Protein AF-0000000076759075 (afdb_homodimer)

Secondary structure (DSSP, 8-state):
-EE-GGGGGGGGG---TTEEEEEEEEETTTTEEEEEEEESSTT---EEEEEES--EEEEE---TTSS--BEEEEEEPP-HHHHHHHHHHHHHHHHHHT---PPPP--TT-EEEEEEETTS-EEEEEESEEE--GGG-/-EE-GGGGGGGGG---TTEEEEEEEEETTTTEEEEEEEESSTT---EEEEEES--EEEEE---TTSS--BEEEEEE---HHHHHHHHHHHHHHHHHHT---PPPP--TT-EEEEEEETTS-EEEEEESEEE--GGG-

pLDDT: mean 89.4, std 11.53, range [50.59, 98.81]

Structure (mmCIF, N/CA/C/O backbone):
data_AF-0000000076759075-model_v1
#
loop_
_entity.id
_entity.type
_entity.pdbx_description
1 polymer 'Uncharacterized protein'
#
loop_
_atom_site.group_PDB
_atom_site.id
_atom_site.type_symbol
_atom_site.label_atom_id
_atom_site.label_alt_id
_atom_site.label_comp_id
_atom_site.label_asym_id
_atom_site.label_entity_id
_atom_site.label_seq_id
_atom_site.pdbx_PDB_ins_code
_atom_site.Cartn_x
_atom_site.Cartn_y
_atom_site.Cartn_z
_atom_site.occupancy
_atom_site.B_iso_or_equiv
_atom_site.auth_seq_id
_atom_site.auth_comp_id
_atom_site.auth_asym_id
_atom_site.auth_atom_id
_atom_site.pdbx_PDB_model_num
ATOM 1 N N . MET A 1 1 ? -8.688 -14.633 -16.828 1 89.69 1 MET A N 1
ATOM 2 C CA . MET A 1 1 ? -9.078 -15.562 -15.758 1 89.69 1 MET A CA 1
ATOM 3 C C . MET A 1 1 ? -9.461 -14.805 -14.492 1 89.69 1 MET A C 1
ATOM 5 O O . MET A 1 1 ? -8.844 -13.797 -14.156 1 89.69 1 MET A O 1
ATOM 9 N N . ILE A 1 2 ? -10.453 -15.367 -13.75 1 94.06 2 ILE A N 1
ATOM 10 C CA . ILE A 1 2 ? -10.969 -14.75 -12.539 1 94.06 2 ILE A CA 1
ATOM 11 C C . ILE A 1 2 ? -10.805 -15.711 -11.359 1 94.06 2 ILE A C 1
ATOM 13 O O . ILE A 1 2 ? -11.242 -16.859 -11.43 1 94.06 2 ILE A O 1
ATOM 17 N N . VAL A 1 3 ? -10.18 -15.234 -10.32 1 96.25 3 VAL A N 1
ATOM 18 C CA . VAL A 1 3 ? -9.945 -16.047 -9.125 1 96.25 3 VAL A CA 1
ATOM 19 C C . VAL A 1 3 ? -10.633 -15.398 -7.926 1 96.25 3 VAL A C 1
ATOM 21 O O . VAL A 1 3 ? -10.555 -14.188 -7.734 1 96.25 3 VAL A O 1
ATOM 24 N N . ASP A 1 4 ? -11.391 -16.203 -7.191 1 97.19 4 ASP A N 1
ATOM 25 C CA . ASP A 1 4 ? -11.961 -15.812 -5.902 1 97.19 4 ASP A CA 1
ATOM 26 C C . ASP A 1 4 ? -11.688 -16.875 -4.844 1 97.19 4 ASP A C 1
ATOM 28 O O . ASP A 1 4 ? -10.797 -17.719 -5.016 1 97.19 4 ASP A O 1
ATOM 32 N N . TYR A 1 5 ? -12.359 -16.75 -3.713 1 96.62 5 TYR A N 1
ATOM 33 C CA . TYR A 1 5 ? -12.039 -17.625 -2.6 1 96.62 5 TYR A CA 1
ATOM 34 C C . TYR A 1 5 ? -12.289 -19.094 -2.967 1 96.62 5 TYR A C 1
ATOM 36 O O . TYR A 1 5 ? -11.688 -20 -2.383 1 96.62 5 TYR A O 1
ATOM 44 N N . ARG A 1 6 ? -13.125 -19.453 -3.934 1 96.62 6 ARG A N 1
ATOM 45 C CA . ARG A 1 6 ? -13.492 -20.812 -4.293 1 96.62 6 ARG A CA 1
ATOM 46 C C . ARG A 1 6 ? -12.391 -21.484 -5.102 1 96.62 6 ARG A C 1
ATOM 48 O O . ARG A 1 6 ? -12.266 -22.703 -5.09 1 96.62 6 ARG A O 1
ATOM 55 N N . ASN A 1 7 ? -11.641 -20.703 -5.852 1 96.31 7 ASN A N 1
ATOM 56 C CA . ASN A 1 7 ? -10.602 -21.266 -6.707 1 96.31 7 ASN A CA 1
ATOM 57 C C . ASN A 1 7 ? -9.266 -20.562 -6.492 1 96.31 7 ASN A C 1
ATOM 59 O O . ASN A 1 7 ? -8.469 -20.438 -7.43 1 96.31 7 ASN A O 1
ATOM 63 N N . SER A 1 8 ? -9.023 -20.078 -5.238 1 95.56 8 SER A N 1
ATOM 64 C CA . SER A 1 8 ? -7.844 -19.266 -4.93 1 95.56 8 SER A CA 1
ATOM 65 C C . SER A 1 8 ? -6.559 -20.062 -5.152 1 95.56 8 SER A C 1
ATOM 67 O O . SER A 1 8 ? -5.492 -19.484 -5.359 1 95.56 8 SER A O 1
ATOM 69 N N . TYR A 1 9 ? -6.645 -21.391 -5.16 1 93.31 9 TYR A N 1
ATOM 70 C CA . TYR A 1 9 ? -5.465 -22.234 -5.363 1 93.31 9 TYR A CA 1
ATOM 71 C C . TYR A 1 9 ? -4.848 -21.969 -6.73 1 93.31 9 TYR A C 1
ATOM 73 O O . TYR A 1 9 ? -3.666 -22.25 -6.945 1 93.31 9 TYR A O 1
ATOM 81 N N . LEU A 1 10 ? -5.492 -21.453 -7.719 1 93.44 10 LEU A N 1
ATOM 82 C CA . LEU A 1 10 ? -5.016 -21.188 -9.07 1 93.44 10 LEU A CA 1
ATOM 83 C C . LEU A 1 10 ? -3.936 -20.109 -9.07 1 93.44 10 LEU A C 1
ATOM 85 O O . LEU A 1 10 ? -3.15 -20.016 -10.016 1 93.44 10 LEU A O 1
ATOM 89 N N . ILE A 1 11 ? -3.883 -19.328 -8.023 1 94.12 11 ILE A N 1
ATOM 90 C CA . ILE A 1 11 ? -2.908 -18.234 -7.91 1 94.12 11 ILE A CA 1
ATOM 91 C C . ILE A 1 11 ? -1.494 -18.812 -7.949 1 94.12 11 ILE A C 1
ATOM 93 O O . ILE A 1 11 ? -0.586 -18.219 -8.523 1 94.12 11 ILE A O 1
ATOM 97 N N . ASN A 1 12 ? -1.341 -19.969 -7.414 1 92.81 12 ASN A N 1
ATOM 98 C CA . ASN A 1 12 ? -0.017 -20.562 -7.312 1 92.81 12 ASN A CA 1
ATOM 99 C C . ASN A 1 12 ? 0.469 -21.094 -8.664 1 92.81 12 ASN A C 1
ATOM 101 O O . ASN A 1 12 ? 1.63 -21.469 -8.805 1 92.81 12 ASN A O 1
ATOM 105 N N . HIS A 1 13 ? -0.32 -20.969 -9.648 1 89.81 13 HIS A N 1
ATOM 106 C CA . HIS A 1 13 ? 0.039 -21.5 -10.953 1 89.81 13 HIS A CA 1
ATOM 107 C C . HIS A 1 13 ? 0.283 -20.391 -11.969 1 89.81 13 HIS A C 1
ATOM 109 O O . HIS A 1 13 ? 0.583 -20.656 -13.133 1 89.81 13 HIS A O 1
ATOM 115 N N . ILE A 1 14 ? 0.154 -19.219 -11.531 1 87.56 14 ILE A N 1
ATOM 116 C CA . ILE A 1 14 ? 0.37 -18.078 -12.422 1 87.56 14 ILE A CA 1
ATOM 117 C C . ILE A 1 14 ? 1.859 -17.938 -12.727 1 87.56 14 ILE A C 1
ATOM 119 O O . ILE A 1 14 ? 2.693 -17.984 -11.812 1 87.56 14 ILE A O 1
ATOM 123 N N . SER A 1 15 ? 2.186 -17.75 -13.969 1 85.19 15 SER A N 1
ATOM 124 C CA . SER A 1 15 ? 3.566 -17.547 -14.398 1 85.19 15 SER A CA 1
ATOM 125 C C . SER A 1 15 ? 3.818 -16.094 -14.797 1 85.19 15 SER A C 1
ATOM 127 O O . SER A 1 15 ? 3.375 -15.656 -15.859 1 85.19 15 SER A O 1
ATOM 129 N N . LEU A 1 16 ? 4.523 -15.453 -13.953 1 85.12 16 LEU A N 1
ATOM 130 C CA . LEU A 1 16 ? 4.824 -14.047 -14.203 1 85.12 16 LEU A CA 1
ATOM 131 C C . LEU A 1 16 ? 6.328 -13.828 -14.312 1 85.12 16 LEU A C 1
ATOM 133 O O . LEU A 1 16 ? 6.797 -12.688 -14.227 1 85.12 16 LEU A O 1
ATOM 137 N N . HIS A 1 17 ? 7.125 -14.828 -14.492 1 77.62 17 HIS A N 1
ATOM 138 C CA . HIS A 1 17 ? 8.578 -14.766 -14.383 1 77.62 17 HIS A CA 1
ATOM 139 C C . HIS A 1 17 ? 9.18 -13.891 -15.469 1 77.62 17 HIS A C 1
ATOM 141 O O . HIS A 1 17 ? 10.273 -13.352 -15.305 1 77.62 17 HIS A O 1
ATOM 147 N N . ASP A 1 18 ? 8.586 -13.633 -16.5 1 81.75 18 ASP A N 1
ATOM 148 C CA . ASP A 1 18 ? 9.172 -12.828 -17.562 1 81.75 18 ASP A CA 1
ATOM 149 C C . ASP A 1 18 ? 8.617 -11.398 -17.547 1 81.75 18 ASP A C 1
ATOM 151 O O . ASP A 1 18 ? 8.844 -10.625 -18.469 1 81.75 18 ASP A O 1
ATOM 155 N N . PHE A 1 19 ? 7.91 -11.109 -16.484 1 89.38 19 PHE A N 1
ATOM 156 C CA . PHE A 1 19 ? 7.266 -9.805 -16.453 1 89.38 19 PHE A CA 1
ATOM 157 C C . PHE A 1 19 ? 7.988 -8.875 -15.484 1 89.38 19 PHE A C 1
ATOM 159 O O . PHE A 1 19 ? 8.523 -9.32 -14.469 1 89.38 19 PHE A O 1
ATOM 166 N N . GLU A 1 20 ? 7.973 -7.648 -15.891 1 91.62 20 GLU A N 1
ATOM 167 C CA . GLU A 1 20 ? 8.477 -6.574 -15.047 1 91.62 20 GLU A CA 1
ATOM 168 C C . GLU A 1 20 ? 7.336 -5.812 -14.383 1 91.62 20 GLU A C 1
ATOM 170 O O . GLU A 1 20 ? 6.32 -5.531 -15.016 1 91.62 20 GLU A O 1
ATOM 175 N N . PHE A 1 21 ? 7.555 -5.598 -13.125 1 93.25 21 PHE A N 1
ATOM 176 C CA . PHE A 1 21 ? 6.617 -4.773 -12.375 1 93.25 21 PHE A CA 1
ATOM 177 C C . PHE A 1 21 ? 6.941 -3.295 -12.547 1 93.25 21 PHE A C 1
ATOM 179 O O . PHE A 1 21 ? 8.062 -2.861 -12.266 1 93.25 21 PHE A O 1
ATOM 186 N N . LYS A 1 22 ? 5.949 -2.502 -12.922 1 92.62 22 LYS A N 1
ATOM 187 C CA . LYS A 1 22 ? 6.18 -1.078 -13.141 1 92.62 22 LYS A CA 1
ATOM 188 C C . LYS A 1 22 ? 5.539 -0.239 -12.039 1 92.62 22 LYS A C 1
ATOM 190 O O . LYS A 1 22 ? 6.047 0.832 -11.695 1 92.62 22 LYS A O 1
ATOM 195 N N . GLY A 1 23 ? 4.445 -0.683 -11.531 1 93.88 23 GLY A N 1
ATOM 196 C CA . GLY A 1 23 ? 3.734 0.07 -10.516 1 93.88 23 GLY A CA 1
ATOM 197 C C . GLY A 1 23 ? 2.281 -0.343 -10.375 1 93.88 23 GLY A C 1
ATOM 198 O O . GLY A 1 23 ? 1.886 -1.413 -10.836 1 93.88 23 GLY A O 1
ATOM 199 N N . ILE A 1 24 ? 1.595 0.435 -9.555 1 96.12 24 ILE A N 1
ATOM 200 C CA . ILE A 1 24 ? 0.177 0.132 -9.391 1 96.12 24 ILE A CA 1
ATOM 201 C C . ILE A 1 24 ? -0.646 1.408 -9.555 1 96.12 24 ILE A C 1
ATOM 203 O O . ILE A 1 24 ? -0.129 2.514 -9.375 1 96.12 24 ILE A O 1
ATOM 207 N N . LYS A 1 25 ? -1.861 1.162 -9.938 1 96.56 25 LYS A N 1
ATOM 208 C CA . LYS A 1 25 ? -2.912 2.174 -9.867 1 96.56 25 LYS A CA 1
ATOM 209 C C . LYS A 1 25 ? -4.062 1.714 -8.977 1 96.56 25 LYS A C 1
ATOM 211 O O . LYS A 1 25 ? -4.617 0.633 -9.18 1 96.56 25 LYS A O 1
ATOM 216 N N . HIS A 1 26 ? -4.312 2.535 -8.062 1 97.56 26 HIS A N 1
ATOM 217 C CA . HIS A 1 26 ? -5.402 2.234 -7.137 1 97.56 26 HIS A CA 1
ATOM 218 C C . HIS A 1 26 ? -6.535 3.242 -7.277 1 97.56 26 HIS A C 1
ATOM 220 O O . HIS A 1 26 ? -6.312 4.453 -7.184 1 97.56 26 HIS A O 1
ATOM 226 N N . ASP A 1 27 ? -7.695 2.732 -7.555 1 96.94 27 ASP A N 1
ATOM 227 C CA . ASP A 1 27 ? -8.938 3.496 -7.465 1 96.94 27 ASP A CA 1
ATOM 228 C C . ASP A 1 27 ? -9.672 3.195 -6.16 1 96.94 27 ASP A C 1
ATOM 230 O O . ASP A 1 27 ? -10.289 2.139 -6.02 1 96.94 27 ASP A O 1
ATOM 234 N N . TYR A 1 28 ? -9.625 4.137 -5.27 1 96.75 28 TYR A N 1
ATOM 235 C CA . TYR A 1 28 ? -10.141 3.893 -3.93 1 96.75 28 TYR A CA 1
ATOM 236 C C . TYR A 1 28 ? -11.656 3.738 -3.953 1 96.75 28 TYR A C 1
ATOM 238 O O . TYR A 1 28 ? -12.211 2.852 -3.297 1 96.75 28 TYR A O 1
ATOM 246 N N . GLU A 1 29 ? -12.336 4.617 -4.641 1 92.88 29 GLU A N 1
ATOM 247 C CA . GLU A 1 29 ? -13.797 4.578 -4.688 1 92.88 29 GLU A CA 1
ATOM 248 C C . GLU A 1 29 ? -14.297 3.244 -5.234 1 92.88 29 GLU A C 1
ATOM 250 O O . GLU A 1 29 ? -15.234 2.656 -4.688 1 92.88 29 GLU A O 1
ATOM 255 N N . LYS A 1 30 ? -13.625 2.762 -6.215 1 95.31 30 LYS A N 1
ATOM 256 C CA . LYS A 1 30 ? -14.047 1.517 -6.852 1 95.31 30 LYS A CA 1
ATOM 257 C C . LYS A 1 30 ? -13.438 0.307 -6.148 1 95.31 30 LYS A C 1
ATOM 259 O O . LYS A 1 30 ? -13.742 -0.836 -6.492 1 95.31 30 LYS A O 1
ATOM 264 N N . LYS A 1 31 ? -12.523 0.527 -5.215 1 96.81 31 LYS A N 1
ATOM 265 C CA . LYS A 1 31 ? -11.812 -0.546 -4.527 1 96.81 31 LYS A CA 1
ATOM 266 C C . LYS A 1 31 ? -11.094 -1.454 -5.523 1 96.81 31 LYS A C 1
ATOM 268 O O . LYS A 1 31 ? -11.227 -2.678 -5.457 1 96.81 31 LYS A O 1
ATOM 273 N N . TYR A 1 32 ? -10.391 -0.75 -6.289 1 98.06 32 TYR A N 1
ATOM 274 C CA . TYR A 1 32 ? -9.789 -1.406 -7.445 1 98.06 32 TYR A CA 1
ATOM 275 C C . TYR A 1 32 ? -8.312 -1.073 -7.555 1 98.06 32 TYR A C 1
ATOM 277 O O . TYR A 1 32 ? -7.914 0.087 -7.41 1 98.06 32 TYR A O 1
ATOM 285 N N . ILE A 1 33 ? -7.52 -2.174 -7.777 1 98.12 33 ILE A N 1
ATOM 286 C CA . ILE A 1 33 ? -6.098 -1.975 -8.047 1 98.12 33 ILE A CA 1
ATOM 287 C C . ILE A 1 33 ? -5.727 -2.643 -9.375 1 98.12 33 ILE A C 1
ATOM 289 O O . ILE A 1 33 ? -6.121 -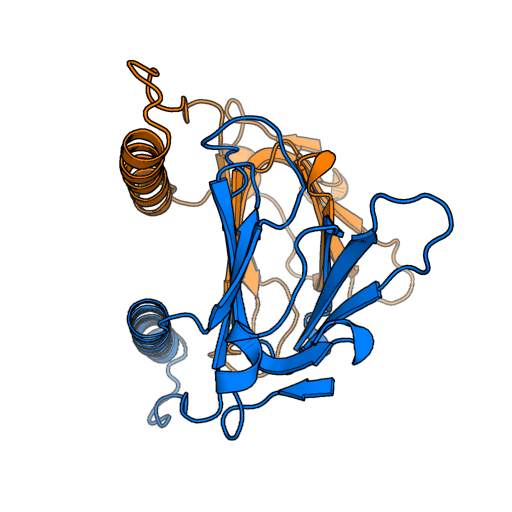3.783 -9.633 1 98.12 33 ILE A O 1
ATOM 293 N N . GLU A 1 34 ? -4.992 -1.875 -10.125 1 96.56 34 GLU A N 1
ATOM 294 C CA . GLU A 1 34 ? -4.383 -2.408 -11.336 1 96.56 34 GLU A CA 1
ATOM 295 C C . GLU A 1 34 ? -2.859 -2.422 -11.234 1 96.56 34 GLU A C 1
ATOM 297 O O . GLU A 1 34 ? -2.248 -1.413 -10.875 1 96.56 34 GLU A O 1
ATOM 302 N N . LEU A 1 35 ? -2.318 -3.562 -11.5 1 94.81 35 LEU A N 1
ATOM 303 C CA . LEU A 1 35 ? -0.865 -3.66 -11.594 1 94.81 35 LEU A CA 1
ATOM 304 C C . LEU A 1 35 ? -0.39 -3.42 -13.016 1 94.81 35 LEU A C 1
ATOM 306 O O . LEU A 1 35 ? -0.912 -4.02 -13.961 1 94.81 35 LEU A O 1
ATOM 310 N N . GLU A 1 36 ? 0.559 -2.613 -13.094 1 90.94 36 GLU A N 1
ATOM 311 C CA . GLU A 1 36 ? 1.193 -2.396 -14.391 1 90.94 36 GLU A CA 1
ATOM 312 C C . GLU A 1 36 ? 2.416 -3.293 -14.562 1 90.94 36 GLU A C 1
ATOM 314 O O . GLU A 1 36 ? 3.42 -3.123 -13.867 1 90.94 36 GLU A O 1
ATOM 319 N N . ILE A 1 37 ? 2.254 -4.176 -15.539 1 89.75 37 ILE A N 1
ATOM 320 C CA . ILE A 1 37 ? 3.361 -5.09 -15.797 1 89.75 37 ILE A CA 1
ATOM 321 C C . ILE A 1 37 ? 3.691 -5.082 -17.297 1 89.75 37 ILE A C 1
ATOM 323 O O . ILE A 1 37 ? 2.836 -4.77 -18.125 1 89.75 37 ILE A O 1
ATOM 327 N N . LYS A 1 38 ? 4.926 -5.348 -17.516 1 85 38 LYS A N 1
ATOM 328 C CA . LYS A 1 38 ? 5.402 -5.391 -18.891 1 85 38 LYS A CA 1
ATOM 329 C C . LYS A 1 38 ? 6.293 -6.605 -19.125 1 85 38 LYS A C 1
ATOM 331 O O . LYS A 1 38 ? 7.164 -6.914 -18.312 1 85 38 LYS A O 1
ATOM 336 N N . LYS A 1 39 ? 5.977 -7.242 -20.234 1 80.5 39 LYS A N 1
ATOM 337 C CA . LYS A 1 39 ? 6.875 -8.336 -20.594 1 80.5 39 LYS A CA 1
ATOM 338 C C . LYS A 1 39 ? 8.195 -7.805 -21.141 1 80.5 39 LYS A C 1
ATOM 340 O O . LYS A 1 39 ? 8.219 -6.797 -21.844 1 80.5 39 LYS A O 1
ATOM 345 N N . LYS A 1 40 ? 9.266 -8.328 -20.719 1 69.5 40 LYS A N 1
ATOM 346 C CA . LYS A 1 40 ? 10.594 -7.891 -21.125 1 69.5 40 LYS A CA 1
ATOM 347 C C . LYS A 1 40 ? 10.711 -7.816 -22.641 1 69.5 40 LYS A C 1
ATOM 349 O O . LYS A 1 40 ? 11.359 -6.914 -23.172 1 69.5 40 LYS A O 1
ATOM 354 N N . SER A 1 41 ? 10.25 -8.797 -23.312 1 63.19 41 SER A N 1
ATOM 355 C CA . SER A 1 41 ? 10.43 -8.75 -24.766 1 63.19 41 SER A CA 1
ATOM 356 C C . SER A 1 41 ? 9.555 -7.664 -25.391 1 63.19 41 SER A C 1
ATOM 358 O O . SER A 1 41 ? 8.523 -7.289 -24.828 1 63.19 41 SER A O 1
ATOM 360 N N . ALA A 1 42 ? 10.062 -6.695 -26.188 1 55.09 42 ALA A N 1
ATOM 361 C CA . ALA A 1 42 ? 9.609 -5.461 -26.828 1 55.09 42 ALA A CA 1
ATOM 362 C C . ALA A 1 42 ? 8.102 -5.484 -27.062 1 55.09 42 ALA A C 1
ATOM 364 O O . ALA A 1 42 ? 7.418 -4.48 -26.859 1 55.09 42 ALA A O 1
ATOM 365 N N . GLU A 1 43 ? 7.742 -6.242 -28.047 1 51.19 43 GLU A N 1
ATOM 366 C CA . GLU A 1 43 ? 6.516 -6.02 -28.797 1 51.19 43 GLU A CA 1
ATOM 367 C C . GLU A 1 43 ? 5.281 -6.281 -27.938 1 51.19 43 GLU A C 1
ATOM 369 O O . GLU A 1 43 ? 4.164 -6.379 -28.453 1 51.19 43 GLU A O 1
ATOM 374 N N . THR A 1 44 ? 5.527 -6.566 -26.672 1 54.16 44 THR A N 1
ATOM 375 C CA . THR A 1 44 ? 4.398 -7.316 -26.125 1 54.16 44 THR A CA 1
ATOM 376 C C . THR A 1 44 ? 3.404 -6.379 -25.438 1 54.16 44 THR A C 1
ATOM 378 O O . THR A 1 44 ? 3.787 -5.328 -24.922 1 54.16 44 THR A O 1
ATOM 381 N N . VAL A 1 45 ? 2.223 -6.695 -25.625 1 55.88 45 VAL A N 1
ATOM 382 C CA . VAL A 1 45 ? 0.956 -6.152 -25.141 1 55.88 45 VAL A CA 1
ATOM 383 C C . VAL A 1 45 ? 0.998 -6.004 -23.625 1 55.88 45 VAL A C 1
ATOM 385 O O . VAL A 1 45 ? 1.341 -6.949 -22.906 1 55.88 45 VAL A O 1
ATOM 388 N N . PRO A 1 46 ? 0.903 -4.832 -23.219 1 59.94 46 PRO A N 1
ATOM 389 C CA . PRO A 1 46 ? 0.707 -4.656 -21.781 1 59.94 46 PRO A CA 1
ATOM 390 C C . PRO A 1 46 ? -0.337 -5.613 -21.219 1 59.94 46 PRO A C 1
ATOM 392 O O . PRO A 1 46 ? -1.33 -5.922 -21.875 1 59.94 46 PRO A O 1
ATOM 395 N N . SER A 1 47 ? 0.122 -6.461 -20.266 1 68.88 47 SER A N 1
ATOM 396 C CA . SER A 1 47 ? -0.847 -7.23 -19.484 1 68.88 47 SER A CA 1
ATOM 397 C C . SER A 1 47 ? -1.137 -6.562 -18.156 1 68.88 47 SER A C 1
ATOM 399 O O . SER A 1 47 ? -0.351 -5.738 -17.672 1 68.88 47 SER A O 1
ATOM 401 N N . SER A 1 48 ? -2.383 -6.703 -17.828 1 75.69 48 SER A N 1
ATOM 402 C CA . SER A 1 48 ? -2.717 -6.105 -16.531 1 75.69 48 SER A CA 1
ATOM 403 C C . SER A 1 48 ? -3.297 -7.145 -15.578 1 75.69 48 SER A C 1
ATOM 405 O O . SER A 1 48 ? -3.969 -8.086 -16.016 1 75.69 48 SER A O 1
ATOM 407 N N . LEU A 1 49 ? -2.766 -7.172 -14.359 1 91.56 49 LEU A N 1
ATOM 408 C CA . LEU A 1 49 ? -3.375 -7.824 -13.203 1 91.56 49 LEU A CA 1
ATOM 409 C C . LEU A 1 49 ? -4.242 -6.848 -12.422 1 91.56 49 LEU A C 1
ATOM 411 O O . LEU A 1 49 ? -3.855 -5.699 -12.211 1 91.56 49 LEU A O 1
ATOM 415 N N . SER A 1 50 ? -5.371 -7.41 -12.094 1 96.38 50 SER A N 1
ATOM 416 C CA . SER A 1 50 ? -6.234 -6.48 -11.367 1 96.38 50 SER A CA 1
ATOM 417 C C . SER A 1 50 ? -6.859 -7.148 -10.148 1 96.38 50 SER A C 1
ATOM 419 O O . SER A 1 50 ? -7.051 -8.367 -10.125 1 96.38 50 SER A O 1
ATOM 421 N N . PHE A 1 51 ? -7.125 -6.355 -9.156 1 98.19 51 PHE A N 1
ATOM 422 C CA . PHE A 1 51 ? -7.75 -6.75 -7.898 1 98.19 51 PHE A CA 1
ATOM 423 C C . PHE A 1 51 ? -9.031 -5.957 -7.664 1 98.19 51 PHE A C 1
ATOM 425 O O . PHE A 1 51 ? -9.031 -4.727 -7.762 1 98.19 51 PHE A O 1
ATOM 432 N N . GLN A 1 52 ? -10.086 -6.668 -7.363 1 98.31 52 GLN A N 1
ATOM 433 C CA . GLN A 1 52 ? -11.359 -6.02 -7.07 1 98.31 52 GLN A CA 1
ATOM 434 C C . GLN A 1 52 ? -11.75 -6.223 -5.609 1 98.31 52 GLN A C 1
ATOM 436 O O . GLN A 1 52 ? -11.422 -7.246 -5.008 1 98.31 52 GLN A O 1
ATOM 441 N N . ASP A 1 53 ? -12.523 -5.227 -5.137 1 98 53 ASP A N 1
ATOM 442 C CA . ASP A 1 53 ? -12.961 -5.207 -3.746 1 98 53 ASP A CA 1
ATOM 443 C C . ASP A 1 53 ? -11.781 -5.387 -2.793 1 98 53 ASP A C 1
ATOM 445 O O . ASP A 1 53 ? -11.797 -6.277 -1.938 1 98 53 ASP A O 1
ATOM 449 N N . VAL A 1 54 ? -10.836 -4.508 -3.008 1 98.44 54 VAL A N 1
ATOM 450 C CA . VAL A 1 54 ? -9.602 -4.543 -2.232 1 98.44 54 VAL A CA 1
ATOM 451 C C . VAL A 1 54 ? -9.883 -4.098 -0.798 1 98.44 54 VAL A C 1
ATOM 453 O O . VAL A 1 54 ? -10.531 -3.074 -0.574 1 98.44 54 VAL A O 1
ATOM 456 N N . LEU A 1 55 ? -9.344 -4.875 0.094 1 98.12 55 LEU A N 1
ATOM 457 C CA . LEU A 1 55 ? -9.523 -4.613 1.518 1 98.12 55 LEU A CA 1
ATOM 458 C C . LEU A 1 55 ? -8.258 -4.004 2.121 1 98.12 55 LEU A C 1
ATOM 460 O O . LEU A 1 55 ? -8.336 -3.223 3.07 1 98.12 55 LEU A O 1
ATOM 464 N N . TYR A 1 56 ? -7.207 -4.379 1.64 1 98.56 56 TYR A N 1
ATOM 465 C CA . TYR A 1 56 ? -5.914 -3.988 2.195 1 98.56 56 TYR A CA 1
ATOM 466 C C . TYR A 1 56 ? -4.793 -4.234 1.194 1 98.56 56 TYR A C 1
ATOM 468 O O . TYR A 1 56 ? -4.84 -5.191 0.422 1 98.56 56 TYR A O 1
ATOM 476 N N . TYR A 1 57 ? -3.775 -3.352 1.225 1 98.62 57 TYR A N 1
ATOM 477 C CA . TYR A 1 57 ? -2.555 -3.658 0.487 1 98.62 57 TYR A CA 1
ATOM 478 C C . TYR A 1 57 ? -1.345 -2.996 1.136 1 98.62 57 TYR A C 1
ATOM 480 O O . TYR A 1 57 ? -1.479 -1.981 1.825 1 98.62 57 TYR A O 1
ATOM 488 N N . GLU A 1 58 ? -0.203 -3.543 0.893 1 98.5 58 GLU A N 1
ATOM 489 C CA . GLU A 1 58 ? 1.077 -3.004 1.345 1 98.5 58 GLU A CA 1
ATOM 490 C C . GLU A 1 58 ? 2.207 -3.404 0.401 1 98.5 58 GLU A C 1
ATOM 492 O O . GLU A 1 58 ? 2.115 -4.418 -0.293 1 98.5 58 GLU A O 1
ATOM 497 N N . MET A 1 59 ? 3.24 -2.621 0.402 1 98.38 59 MET A N 1
ATOM 498 C CA . MET A 1 59 ? 4.391 -2.928 -0.443 1 98.38 59 MET A CA 1
ATOM 499 C C . MET A 1 59 ? 5.684 -2.424 0.193 1 98.38 59 MET A C 1
ATOM 501 O O . MET A 1 59 ? 5.738 -1.297 0.687 1 98.38 59 MET A O 1
ATOM 505 N N . THR A 1 60 ? 6.613 -3.291 0.18 1 97.62 60 THR A N 1
ATOM 506 C CA . THR A 1 60 ? 7.977 -2.865 0.474 1 97.62 60 THR A CA 1
ATOM 507 C C . THR A 1 60 ? 8.672 -2.371 -0.791 1 97.62 60 THR A C 1
ATOM 509 O O . THR A 1 60 ? 8.508 -2.955 -1.864 1 97.62 60 THR A O 1
ATOM 512 N N . CYS A 1 61 ? 9.43 -1.324 -0.65 1 97.12 61 CYS A N 1
ATOM 513 C CA . CYS A 1 61 ? 10.25 -0.779 -1.725 1 97.12 61 CYS A CA 1
ATOM 514 C C . CYS A 1 61 ? 11.695 -0.591 -1.268 1 97.12 61 CYS A C 1
ATOM 516 O O . CYS A 1 61 ? 12.297 0.456 -1.514 1 97.12 61 CYS A O 1
ATOM 518 N N . CYS A 1 62 ? 12.188 -1.521 -0.699 1 94.81 62 CYS A N 1
ATOM 519 C CA . CYS A 1 62 ? 13.469 -1.433 -0.011 1 94.81 62 CYS A CA 1
ATOM 520 C C . CYS A 1 62 ? 14.602 -1.941 -0.896 1 94.81 62 CYS A C 1
ATOM 522 O O . CYS A 1 62 ? 15.766 -1.627 -0.661 1 94.81 62 CYS A O 1
ATOM 524 N N . LYS A 1 63 ? 14.281 -2.791 -1.812 1 92.81 63 LYS A N 1
ATOM 525 C CA . LYS A 1 63 ? 15.266 -3.443 -2.664 1 92.81 63 LYS A CA 1
ATOM 526 C C . LYS A 1 63 ? 16.281 -4.215 -1.832 1 92.81 63 LYS A C 1
ATOM 528 O O . LYS A 1 63 ? 17.5 -4.031 -1.997 1 92.81 63 LYS A O 1
ATOM 533 N N . PHE A 1 64 ? 15.82 -5.172 -1.153 1 90.5 64 PHE A N 1
ATOM 534 C CA . PHE A 1 64 ? 16.594 -5.922 -0.168 1 90.5 64 PHE A CA 1
ATOM 535 C C . PHE A 1 64 ? 17.766 -6.633 -0.827 1 90.5 64 PHE A C 1
ATOM 537 O O . PHE A 1 64 ? 18.844 -6.766 -0.225 1 90.5 64 PHE A O 1
ATOM 544 N N . TRP A 1 65 ? 17.578 -7.043 -2.066 1 87.81 65 TRP A N 1
ATOM 545 C CA . TRP A 1 65 ? 18.594 -7.828 -2.762 1 87.81 65 TRP A CA 1
ATOM 546 C C . TRP A 1 65 ? 19.281 -7 -3.842 1 87.81 65 TRP A C 1
ATOM 548 O O . TRP A 1 65 ? 20.031 -7.539 -4.668 1 87.81 65 TRP A O 1
ATOM 558 N N . GLY A 1 66 ? 18.953 -5.723 -3.857 1 86.81 66 GLY A N 1
ATOM 559 C CA . GLY A 1 66 ? 19.438 -4.863 -4.93 1 86.81 66 GLY A CA 1
ATOM 560 C C . GLY A 1 66 ? 18.344 -4.453 -5.898 1 86.81 66 GLY A C 1
ATOM 561 O O . GLY A 1 66 ? 17.172 -4.746 -5.672 1 86.81 66 GLY A O 1
ATOM 562 N N . SER A 1 67 ? 18.781 -3.752 -6.883 1 87.06 67 SER A N 1
ATOM 563 C CA . SER A 1 67 ? 17.812 -3.248 -7.852 1 87.06 67 SER A CA 1
ATOM 564 C C . SER A 1 67 ? 17.188 -4.387 -8.648 1 87.06 67 SER A C 1
ATOM 566 O O . SER A 1 67 ? 17.828 -5.406 -8.898 1 87.06 67 SER A O 1
ATOM 568 N N . GLY A 1 68 ? 15.922 -4.375 -8.977 1 89.94 68 GLY A N 1
ATOM 569 C CA . GLY A 1 68 ? 15.18 -5.344 -9.773 1 89.94 68 GLY A CA 1
ATOM 570 C C . GLY A 1 68 ? 13.688 -5.066 -9.805 1 89.94 68 GLY A C 1
ATOM 571 O O . GLY A 1 68 ? 13.102 -4.66 -8.805 1 89.94 68 GLY A O 1
ATOM 572 N N . HIS A 1 69 ? 13.195 -5.348 -11 1 90.88 69 HIS A N 1
ATOM 573 C CA . HIS A 1 69 ? 11.773 -5.086 -11.195 1 90.88 69 HIS A CA 1
ATOM 574 C C . HIS A 1 69 ? 11.055 -6.316 -11.734 1 90.88 69 HIS A C 1
ATOM 576 O O . HIS A 1 69 ? 9.867 -6.258 -12.047 1 90.88 69 HIS A O 1
ATOM 582 N N . HIS A 1 70 ? 11.789 -7.355 -11.797 1 93.5 70 HIS A N 1
ATOM 583 C CA . HIS A 1 70 ? 11.18 -8.57 -12.336 1 93.5 70 HIS A CA 1
ATOM 584 C C . HIS A 1 70 ? 10.352 -9.281 -11.273 1 93.5 70 HIS A C 1
ATOM 586 O O . HIS A 1 70 ? 10.766 -9.383 -10.117 1 93.5 70 HIS A O 1
ATOM 592 N N . ILE A 1 71 ? 9.281 -9.781 -11.742 1 93.44 71 ILE A N 1
ATOM 593 C CA . ILE A 1 71 ? 8.445 -10.57 -10.852 1 93.44 71 ILE A CA 1
ATOM 594 C C . ILE A 1 71 ? 8.984 -12 -10.766 1 93.44 71 ILE A C 1
ATOM 596 O O . ILE A 1 71 ? 9.188 -12.656 -11.789 1 93.44 71 ILE A O 1
ATOM 600 N N . ILE A 1 72 ? 9.195 -12.438 -9.57 1 92.5 72 ILE A N 1
ATOM 601 C CA . ILE A 1 72 ? 9.703 -13.789 -9.359 1 92.5 72 ILE A CA 1
ATOM 602 C C . ILE A 1 72 ? 8.539 -14.766 -9.234 1 92.5 72 ILE A C 1
ATOM 604 O O . ILE A 1 72 ? 8.555 -15.844 -9.828 1 92.5 72 ILE A O 1
ATOM 608 N N . CYS A 1 73 ? 7.551 -14.391 -8.492 1 92.38 73 CYS A N 1
ATOM 609 C CA . CYS A 1 73 ? 6.418 -15.289 -8.305 1 92.38 73 CYS A CA 1
ATOM 610 C C . CYS A 1 73 ? 5.207 -14.539 -7.762 1 92.38 73 CYS A C 1
ATOM 612 O O . CYS A 1 73 ? 5.332 -13.406 -7.305 1 92.38 73 CYS A O 1
ATOM 614 N N . CYS A 1 74 ? 4.152 -15.133 -7.957 1 94.12 74 CYS A N 1
ATOM 615 C CA . CYS A 1 74 ? 2.857 -14.781 -7.387 1 94.12 74 CYS A CA 1
ATOM 616 C C . CYS A 1 74 ? 2.268 -15.953 -6.609 1 94.12 74 CYS A C 1
ATOM 618 O O . CYS A 1 74 ? 2.119 -17.047 -7.145 1 94.12 74 CYS A O 1
ATOM 620 N N . ASN A 1 75 ? 1.903 -15.711 -5.324 1 95.44 75 ASN A N 1
ATOM 621 C CA . ASN A 1 75 ? 1.464 -16.797 -4.457 1 95.44 75 ASN A CA 1
ATOM 622 C C . ASN A 1 75 ? 0.207 -16.422 -3.678 1 95.44 75 ASN A C 1
ATOM 624 O O . ASN A 1 75 ? -0.04 -15.242 -3.422 1 95.44 75 ASN A O 1
ATOM 628 N N . LEU A 1 76 ? -0.485 -17.469 -3.385 1 97.31 76 LEU A N 1
ATOM 629 C CA . LEU A 1 76 ? -1.508 -17.312 -2.355 1 97.31 76 LEU A CA 1
ATOM 630 C C . LEU A 1 76 ? -0.873 -17.047 -0.996 1 97.31 76 LEU A C 1
ATOM 632 O O . LEU A 1 76 ? -0.034 -17.812 -0.533 1 97.31 76 LEU A O 1
ATOM 636 N N . MET A 1 77 ? -1.262 -15.992 -0.378 1 97.19 77 MET A N 1
ATOM 637 C CA . MET A 1 77 ? -0.629 -15.5 0.843 1 97.19 77 MET A CA 1
ATOM 638 C C . MET A 1 77 ? -1.324 -16.062 2.078 1 97.19 77 MET A C 1
ATOM 640 O O . MET A 1 77 ? -2.551 -16.172 2.111 1 97.19 77 MET A O 1
ATOM 644 N N . ASP A 1 78 ? -0.544 -16.391 3.025 1 95.75 78 ASP A N 1
ATOM 645 C CA . ASP A 1 78 ? -1.12 -16.594 4.352 1 95.75 78 ASP A CA 1
ATOM 646 C C . ASP A 1 78 ? -1.659 -15.281 4.918 1 95.75 78 ASP A C 1
ATOM 648 O O . ASP A 1 78 ? -0.889 -14.367 5.223 1 95.75 78 ASP A O 1
ATOM 652 N N . THR A 1 79 ? -2.912 -15.25 5.113 1 96.94 79 THR A N 1
ATOM 653 C CA . THR A 1 79 ? -3.557 -13.984 5.449 1 96.94 79 THR A CA 1
ATOM 654 C C . THR A 1 79 ? -3.719 -13.844 6.961 1 96.94 79 THR A C 1
ATOM 656 O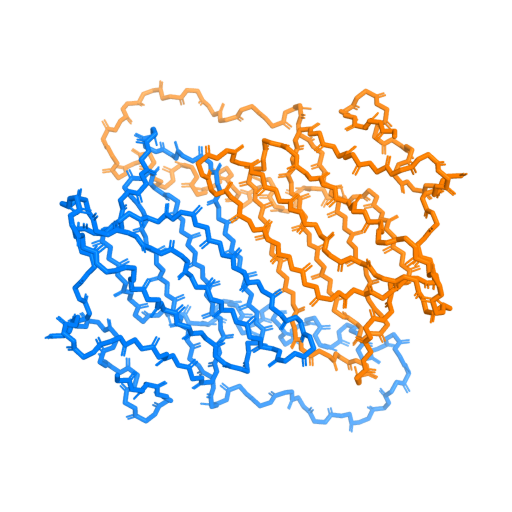 O . THR A 1 79 ? -4.203 -12.82 7.445 1 96.94 79 THR A O 1
ATOM 659 N N . THR A 1 80 ? -3.264 -14.734 7.719 1 96.31 80 THR A N 1
ATOM 660 C CA . THR A 1 80 ? -3.553 -14.805 9.148 1 96.31 80 THR A CA 1
ATOM 661 C C . THR A 1 80 ? -3.115 -13.516 9.852 1 96.31 80 THR A C 1
ATOM 663 O O . THR A 1 80 ? -3.916 -12.875 10.531 1 96.31 80 THR A O 1
ATOM 666 N N . ASN A 1 81 ? -1.888 -13.141 9.695 1 94.81 81 ASN A N 1
ATOM 667 C CA . ASN A 1 81 ? -1.351 -11.977 10.383 1 94.81 81 ASN A CA 1
ATOM 668 C C . ASN A 1 81 ? -2.064 -10.695 9.953 1 94.81 81 ASN A C 1
ATOM 670 O O . ASN A 1 81 ? -2.348 -9.828 10.781 1 94.81 81 ASN A O 1
ATOM 674 N N . ILE A 1 82 ? -2.373 -10.547 8.742 1 96.25 82 ILE A N 1
ATOM 675 C CA . ILE A 1 82 ? -3.029 -9.344 8.242 1 96.25 82 ILE A CA 1
ATOM 676 C C . ILE A 1 82 ? -4.477 -9.305 8.727 1 96.25 82 ILE A C 1
ATOM 678 O O . ILE A 1 82 ? -4.98 -8.25 9.109 1 96.25 82 ILE A O 1
ATOM 682 N N . TYR A 1 83 ? -5.145 -10.461 8.734 1 96.75 83 TYR A N 1
ATOM 683 C CA . TYR A 1 83 ? -6.508 -10.516 9.258 1 96.75 83 TYR A CA 1
ATOM 684 C C . TYR A 1 83 ? -6.547 -10.117 10.727 1 96.75 83 TYR A C 1
ATOM 686 O O . TYR A 1 83 ? -7.402 -9.328 11.141 1 96.75 83 TYR A O 1
ATOM 694 N N . ASP A 1 84 ? -5.629 -10.648 11.453 1 96.12 84 ASP A N 1
ATOM 695 C CA . ASP A 1 84 ? -5.559 -10.266 12.859 1 96.12 84 ASP A CA 1
ATOM 696 C C . ASP A 1 84 ? -5.379 -8.758 13.016 1 96.12 84 ASP A C 1
ATOM 698 O O . ASP A 1 84 ? -6.039 -8.133 13.852 1 96.12 84 ASP A O 1
ATOM 702 N N . LYS A 1 85 ? -4.508 -8.242 12.289 1 94.31 85 LYS A N 1
ATOM 703 C CA . LYS A 1 85 ? -4.262 -6.801 12.297 1 94.31 85 LYS A CA 1
ATOM 704 C C . LYS A 1 85 ? -5.535 -6.027 11.969 1 94.31 85 LYS A C 1
ATOM 706 O O . LYS A 1 85 ? -5.887 -5.074 12.672 1 94.31 85 LYS A O 1
ATOM 711 N N . LEU A 1 86 ? -6.25 -6.402 10.93 1 96 86 LEU A N 1
ATOM 712 C CA . LEU A 1 86 ? -7.441 -5.691 10.484 1 96 86 LEU A CA 1
ATOM 713 C C . LEU A 1 86 ? -8.555 -5.797 11.523 1 96 86 LEU A C 1
ATOM 715 O O . LEU A 1 86 ? -9.266 -4.82 11.773 1 96 86 LEU A O 1
ATOM 719 N N . LEU A 1 87 ? -8.703 -6.922 12.102 1 94.5 87 LEU A N 1
ATOM 720 C CA . LEU A 1 87 ? -9.727 -7.113 13.125 1 94.5 87 LEU A CA 1
ATOM 721 C C . LEU A 1 87 ? -9.43 -6.27 14.359 1 94.5 87 LEU A C 1
ATOM 723 O O . LEU A 1 87 ? -10.344 -5.699 14.961 1 94.5 87 LEU A O 1
ATOM 727 N N . ARG A 1 88 ? -8.203 -6.219 14.734 1 93.69 88 ARG A N 1
ATOM 728 C CA . ARG A 1 88 ? -7.82 -5.363 15.852 1 93.69 88 ARG A CA 1
ATOM 729 C C . ARG A 1 88 ? -8.102 -3.896 15.539 1 93.69 88 ARG A C 1
ATOM 731 O O . ARG A 1 88 ? -8.625 -3.166 16.375 1 93.69 88 ARG A O 1
ATOM 738 N N . LEU A 1 89 ? -7.746 -3.514 14.391 1 92.88 89 LEU A N 1
ATOM 739 C CA . LEU A 1 89 ? -8.008 -2.143 13.969 1 92.88 89 LEU A CA 1
ATOM 740 C C . LEU A 1 89 ? -9.5 -1.844 13.984 1 92.88 89 LEU A C 1
ATOM 742 O O . LEU A 1 89 ? -9.914 -0.753 14.383 1 92.88 89 LEU A O 1
ATOM 746 N N . GLU A 1 90 ? -10.203 -2.76 13.453 1 92.38 90 GLU A N 1
ATOM 747 C CA . GLU A 1 90 ? -11.656 -2.602 13.461 1 92.38 90 GLU A CA 1
ATOM 748 C C . GLU A 1 90 ? -12.18 -2.332 14.867 1 92.38 90 GLU A C 1
ATOM 750 O O . GLU A 1 90 ? -13 -1.436 15.07 1 92.38 90 GLU A O 1
ATOM 755 N N . GLN A 1 91 ? -11.711 -3.076 15.82 1 90.25 91 GLN A N 1
ATOM 756 C CA . GLN A 1 91 ? -12.133 -2.904 17.203 1 90.25 91 GLN A CA 1
ATOM 757 C C . GLN A 1 91 ? -11.781 -1.511 17.719 1 90.25 91 GLN A C 1
ATOM 759 O O . GLN A 1 91 ? -12.594 -0.866 18.391 1 90.25 91 GLN A O 1
ATOM 764 N N . VAL A 1 92 ? -10.617 -1.1 17.422 1 88.56 92 VAL A N 1
ATOM 765 C CA . VAL A 1 92 ? -10.148 0.211 17.859 1 88.56 92 VAL A CA 1
ATOM 766 C C . VAL A 1 92 ? -11.016 1.304 17.234 1 88.56 92 VAL A C 1
ATOM 768 O O . VAL A 1 92 ? -11.453 2.23 17.922 1 88.56 92 VAL A O 1
ATOM 771 N N . GLU A 1 93 ? -11.305 1.198 15.969 1 87.62 93 GLU A N 1
ATOM 772 C CA . GLU A 1 93 ? -12.07 2.217 15.25 1 87.62 93 GLU A CA 1
ATOM 773 C C . GLU A 1 93 ? -13.523 2.236 15.703 1 87.62 93 GLU A C 1
ATOM 775 O O . GLU A 1 93 ? -14.141 3.301 15.781 1 87.62 93 GLU A O 1
ATOM 780 N N . TYR A 1 94 ? -14 1.114 15.969 1 84.06 94 TYR A N 1
ATOM 781 C CA . TYR A 1 94 ? -15.359 1.043 16.484 1 84.06 94 TYR A CA 1
ATOM 782 C C . TYR A 1 94 ? -15.477 1.758 17.812 1 84.06 94 TYR A C 1
ATOM 784 O O . TYR A 1 94 ? -16.484 2.422 18.094 1 84.06 94 TYR A O 1
ATOM 792 N N . ALA A 1 95 ? -14.555 1.556 18.594 1 81.62 95 ALA A N 1
ATOM 793 C CA . ALA A 1 95 ? -14.555 2.203 19.906 1 81.62 95 ALA A CA 1
ATOM 794 C C . ALA A 1 95 ? -14.516 3.721 19.766 1 81.62 95 ALA A C 1
ATOM 796 O O . ALA A 1 95 ? -15.094 4.438 20.578 1 81.62 95 ALA A O 1
ATOM 797 N N . LYS A 1 96 ? -13.883 4.191 18.75 1 78.75 96 LYS A N 1
ATOM 798 C CA . LYS A 1 96 ? -13.773 5.629 18.516 1 78.75 96 LYS A CA 1
ATOM 799 C C . LYS A 1 96 ? -15.094 6.203 17.984 1 78.75 96 LYS A C 1
ATOM 801 O O . LYS A 1 96 ? -15.422 7.359 18.25 1 78.75 96 LYS A O 1
ATOM 806 N N . SER A 1 97 ? -15.734 5.566 17.062 1 68.75 97 SER A N 1
ATOM 807 C CA . SER A 1 97 ? -16.938 6.086 16.406 1 68.75 97 SER A CA 1
ATOM 808 C C . SER A 1 97 ? -18.172 5.879 17.266 1 68.75 97 SER A C 1
ATOM 810 O O . SER A 1 97 ? -19.25 6.379 16.938 1 68.75 97 SER A O 1
ATOM 812 N N . ASN A 1 98 ? -18.094 5.547 18.406 1 63.47 98 ASN A N 1
ATOM 813 C CA . ASN A 1 98 ? -19.234 5.242 19.266 1 63.47 98 ASN A CA 1
ATOM 814 C C . ASN A 1 98 ? -20.234 4.328 18.562 1 63.47 98 ASN A C 1
ATOM 816 O O . ASN A 1 98 ? -21.438 4.395 18.828 1 63.47 98 ASN A O 1
ATOM 820 N N . SER A 1 99 ? -19.781 3.91 17.453 1 58.25 99 SER A N 1
ATOM 821 C CA . SER A 1 99 ? -20.703 2.994 16.781 1 58.25 99 SER A CA 1
ATOM 822 C C . SER A 1 99 ? -20.828 1.678 17.531 1 58.25 99 SER A C 1
ATOM 824 O O . SER A 1 99 ? -19.828 1.123 18 1 58.25 99 SER A O 1
ATOM 826 N N . ILE A 1 100 ? -21.844 1.49 18.172 1 56.94 100 ILE A N 1
ATOM 827 C CA . ILE A 1 100 ? -22.203 0.298 18.938 1 56.94 100 ILE A CA 1
ATOM 828 C C . ILE A 1 100 ? -21.828 -0.952 18.141 1 56.94 100 ILE A C 1
ATOM 830 O O . ILE A 1 100 ? -21.391 -0.858 17 1 56.94 100 ILE A O 1
ATOM 834 N N . ASP A 1 101 ? -22.719 -2.053 18.203 1 56.53 101 ASP A N 1
ATOM 835 C CA . ASP A 1 101 ? -22.719 -3.5 18.016 1 56.53 101 ASP A CA 1
ATOM 836 C C . ASP A 1 101 ? -22.5 -3.861 16.547 1 56.53 101 ASP A C 1
ATOM 838 O O . ASP A 1 101 ? -23.453 -4.051 15.797 1 56.53 101 ASP A O 1
ATOM 842 N N . ARG A 1 102 ? -21.328 -3.447 16.047 1 67.75 102 ARG A N 1
ATOM 843 C CA . ARG A 1 102 ? -21.234 -3.979 14.688 1 67.75 102 ARG A CA 1
ATOM 844 C C . ARG A 1 102 ? -20.547 -5.336 14.68 1 67.75 102 ARG A C 1
ATOM 846 O O . ARG A 1 102 ? -19.656 -5.59 15.492 1 67.75 102 ARG A O 1
ATOM 853 N N . SER A 1 103 ? -21.203 -6.219 13.977 1 77.56 103 SER A N 1
ATOM 854 C CA . SER A 1 103 ? -20.578 -7.516 13.734 1 77.56 103 SER A CA 1
ATOM 855 C C . SER A 1 103 ? -19.219 -7.359 13.078 1 77.56 103 SER A C 1
ATOM 857 O O . SER A 1 103 ? -19.031 -6.461 12.25 1 77.56 103 SER A O 1
ATOM 859 N N . PRO A 1 104 ? -18.234 -8.148 13.594 1 82.94 104 PRO A N 1
ATOM 860 C CA . PRO A 1 104 ? -16.906 -8.102 12.969 1 82.94 104 PRO A CA 1
ATOM 861 C C . PRO A 1 104 ? -16.969 -8.312 11.461 1 82.94 104 PRO A C 1
ATOM 863 O O . PRO A 1 104 ? -17.859 -8.984 10.953 1 82.94 104 PRO A O 1
ATOM 866 N N . MET A 1 105 ? -16.047 -7.656 10.867 1 88.25 105 MET A N 1
ATOM 867 C CA . MET A 1 105 ? -15.938 -7.816 9.422 1 88.25 105 MET A CA 1
ATOM 868 C C . MET A 1 105 ? -15.82 -9.289 9.039 1 88.25 105 MET A C 1
ATOM 870 O O . MET A 1 105 ? -15.133 -10.055 9.719 1 88.25 105 MET A O 1
ATOM 874 N N . ASN A 1 106 ? -16.484 -9.648 7.938 1 91.25 106 ASN A N 1
ATOM 875 C CA . ASN A 1 106 ? -16.406 -10.992 7.387 1 91.25 106 ASN A CA 1
ATOM 876 C C . ASN A 1 106 ? -15.289 -11.125 6.363 1 91.25 106 ASN A C 1
ATOM 878 O O . ASN A 1 106 ? -15.398 -10.602 5.25 1 91.25 106 ASN A O 1
ATOM 882 N N . LEU A 1 107 ? -14.312 -11.914 6.785 1 95.56 107 LEU A N 1
ATOM 883 C CA . LEU A 1 107 ? -13.117 -12.008 5.953 1 95.56 107 LEU A CA 1
ATOM 884 C C . LEU A 1 107 ? -13.125 -13.289 5.133 1 95.56 107 LEU A C 1
ATOM 886 O O . LEU A 1 107 ? -12.18 -13.555 4.387 1 95.56 107 LEU A O 1
ATOM 890 N N . LEU A 1 108 ? -14.156 -14.047 5.117 1 93.25 108 LEU A N 1
ATOM 891 C CA . LEU A 1 108 ? -14.195 -15.383 4.531 1 93.25 108 LEU A CA 1
ATOM 892 C C . LEU A 1 108 ? -14.102 -15.312 3.012 1 93.25 108 LEU A C 1
ATOM 894 O O . LEU A 1 108 ? -13.586 -16.234 2.377 1 93.25 108 LEU A O 1
ATOM 898 N N . GLU A 1 109 ? -14.562 -14.266 2.492 1 96 109 GLU A N 1
ATOM 899 C CA . GLU A 1 109 ? -14.625 -14.195 1.036 1 96 109 GLU A CA 1
ATOM 900 C C . GLU A 1 109 ? -13.406 -13.492 0.462 1 96 109 GLU A C 1
ATOM 902 O O . GLU A 1 109 ? -13.328 -13.242 -0.744 1 96 109 GLU A O 1
ATOM 907 N N . PHE A 1 110 ? -12.516 -13.18 1.307 1 98.12 110 PHE A N 1
ATOM 908 C CA . PHE A 1 110 ? -11.336 -12.484 0.829 1 98.12 110 PHE A CA 1
ATOM 909 C C . PHE A 1 110 ? -10.172 -13.445 0.65 1 98.12 110 PHE A C 1
ATOM 911 O O . PHE A 1 110 ? -10.07 -14.453 1.358 1 98.12 110 PHE A O 1
ATOM 918 N N . ILE A 1 111 ? -9.32 -13.141 -0.299 1 98.06 111 ILE A N 1
ATOM 919 C CA . ILE A 1 111 ? -8.094 -13.891 -0.546 1 98.06 111 ILE A CA 1
ATOM 920 C C . ILE A 1 111 ? -6.887 -12.953 -0.444 1 98.06 111 ILE A C 1
ATOM 922 O O . ILE A 1 111 ? -7.02 -11.742 -0.599 1 98.06 111 ILE A O 1
ATOM 926 N N . GLY A 1 112 ? -5.805 -13.516 -0.094 1 98.44 112 GLY A N 1
ATOM 927 C CA . GLY A 1 112 ? -4.543 -12.789 -0.067 1 98.44 112 GLY A CA 1
ATOM 928 C C . GLY A 1 112 ? -3.609 -13.18 -1.197 1 98.44 112 GLY A C 1
ATOM 929 O O . GLY A 1 112 ? -3.348 -14.359 -1.418 1 98.44 112 GLY A O 1
ATOM 930 N N . VAL A 1 113 ? -3.121 -12.195 -1.919 1 98 113 VAL A N 1
ATOM 931 C CA . VAL A 1 113 ? -2.176 -12.414 -3.012 1 98 113 VAL A CA 1
ATOM 932 C C . VAL A 1 113 ? -0.854 -11.719 -2.695 1 98 113 VAL A C 1
ATOM 934 O O . VAL A 1 113 ? -0.839 -10.555 -2.287 1 98 113 VAL A O 1
ATOM 937 N N . GLU A 1 114 ? 0.166 -12.453 -2.848 1 97.56 114 GLU A N 1
ATOM 938 C CA . GLU A 1 114 ? 1.502 -11.898 -2.648 1 97.56 114 GLU A CA 1
ATOM 939 C C . GLU A 1 114 ? 2.332 -11.984 -3.926 1 97.56 114 GLU A C 1
ATOM 941 O O . GLU A 1 114 ? 2.461 -13.062 -4.516 1 97.56 114 GLU A O 1
ATOM 946 N N . ILE A 1 115 ? 2.887 -10.883 -4.32 1 96.12 115 ILE A N 1
ATOM 947 C CA . ILE A 1 115 ? 3.775 -10.805 -5.473 1 96.12 115 ILE A CA 1
ATOM 948 C C . ILE A 1 115 ? 5.195 -10.477 -5.012 1 96.12 115 ILE A C 1
ATOM 950 O O . ILE A 1 115 ? 5.406 -9.516 -4.277 1 96.12 115 ILE A O 1
ATOM 954 N N . TRP A 1 116 ? 6.117 -11.258 -5.523 1 95.25 116 TRP A N 1
ATOM 955 C CA . TRP A 1 116 ? 7.516 -11.117 -5.121 1 95.25 116 TRP A CA 1
ATOM 956 C C . TRP A 1 116 ? 8.367 -10.633 -6.289 1 95.25 116 TRP A C 1
ATOM 958 O O . TRP A 1 116 ? 8.289 -11.18 -7.391 1 95.25 116 TRP A O 1
ATOM 968 N N . LEU A 1 117 ? 9.18 -9.672 -5.965 1 95.44 117 LEU A N 1
ATOM 969 C CA . LEU A 1 117 ? 10.094 -9.148 -6.98 1 95.44 117 LEU A CA 1
ATOM 970 C C . LEU A 1 117 ? 11.516 -9.648 -6.746 1 95.44 117 LEU A C 1
ATOM 972 O O . LEU A 1 117 ? 11.867 -10.008 -5.621 1 95.44 117 LEU A O 1
ATOM 976 N N . ASN A 1 118 ? 12.352 -9.57 -7.793 1 93.81 118 ASN A N 1
ATOM 977 C CA . ASN A 1 118 ? 13.734 -10.016 -7.672 1 93.81 118 ASN A CA 1
ATOM 978 C C . ASN A 1 118 ? 14.57 -9.031 -6.863 1 93.81 118 ASN A C 1
ATOM 980 O O . ASN A 1 118 ? 15.742 -9.297 -6.562 1 93.81 118 ASN A O 1
ATOM 984 N N . SER A 1 119 ? 14.023 -7.941 -6.5 1 93.12 119 SER A N 1
ATOM 985 C CA . SER A 1 119 ? 14.664 -7.008 -5.578 1 93.12 119 SER A CA 1
ATOM 986 C C . SER A 1 119 ? 14.516 -7.465 -4.133 1 93.12 119 SER A C 1
ATOM 988 O O . SER A 1 119 ? 15.156 -6.926 -3.234 1 93.12 119 SER A O 1
ATOM 990 N N . GLY A 1 120 ? 13.672 -8.422 -3.889 1 93.62 120 GLY A N 1
ATOM 991 C CA . GLY A 1 120 ? 13.328 -8.836 -2.535 1 93.62 120 GLY A CA 1
ATOM 992 C C . GLY A 1 120 ? 12.078 -8.156 -2.004 1 93.62 120 GLY A C 1
ATOM 993 O O . GLY A 1 120 ? 11.594 -8.5 -0.925 1 93.62 120 GLY A O 1
ATOM 994 N N . ASP A 1 121 ? 11.578 -7.23 -2.748 1 95.44 121 ASP A N 1
ATOM 995 C CA . ASP A 1 121 ? 10.367 -6.516 -2.352 1 95.44 121 ASP A CA 1
ATOM 996 C C . ASP A 1 121 ? 9.125 -7.367 -2.588 1 95.44 121 ASP A C 1
ATOM 998 O O . ASP A 1 121 ? 9.133 -8.273 -3.422 1 95.44 121 ASP A O 1
ATOM 1002 N N . LYS A 1 122 ? 8.07 -7.043 -1.834 1 96.69 122 LYS A N 1
ATOM 1003 C CA . LYS A 1 122 ? 6.816 -7.785 -1.926 1 96.69 122 LYS A CA 1
ATOM 1004 C C . LYS A 1 122 ? 5.617 -6.844 -1.955 1 96.69 122 LYS A C 1
ATOM 1006 O O . LYS A 1 122 ? 5.602 -5.832 -1.25 1 96.69 122 LYS A O 1
ATOM 1011 N N . LEU A 1 123 ? 4.703 -7.18 -2.77 1 97.75 123 LEU A N 1
ATOM 1012 C CA . LEU A 1 123 ? 3.373 -6.586 -2.758 1 97.75 123 LEU A CA 1
ATOM 1013 C C . LEU A 1 123 ? 2.344 -7.566 -2.207 1 97.75 123 LEU A C 1
ATOM 1015 O O . LEU A 1 123 ? 2.273 -8.711 -2.652 1 97.75 123 LEU A O 1
ATOM 1019 N N . LYS A 1 124 ? 1.613 -7.145 -1.26 1 98.5 124 LYS A N 1
ATOM 1020 C CA . LYS A 1 124 ? 0.534 -7.941 -0.683 1 98.5 124 LYS A CA 1
ATOM 1021 C C . LYS A 1 124 ? -0.815 -7.25 -0.858 1 98.5 124 LYS A C 1
ATOM 1023 O O . LYS A 1 124 ? -0.952 -6.059 -0.563 1 98.5 124 LYS A O 1
ATOM 1028 N N . VAL A 1 125 ? -1.761 -8.008 -1.3 1 98.62 125 VAL A N 1
ATOM 1029 C CA . VAL A 1 125 ? -3.096 -7.461 -1.506 1 98.62 125 VAL A CA 1
ATOM 1030 C C . VAL A 1 125 ? -4.145 -8.422 -0.958 1 98.62 125 VAL A C 1
ATOM 1032 O O . VAL A 1 125 ? -4.086 -9.633 -1.216 1 98.62 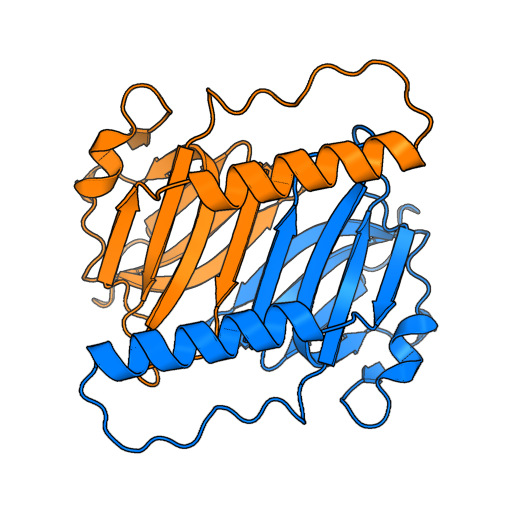125 VAL A O 1
ATOM 1035 N N . ILE A 1 126 ? -5.051 -7.918 -0.201 1 98.81 126 ILE A N 1
ATOM 1036 C CA . ILE A 1 126 ? -6.246 -8.648 0.207 1 98.81 126 ILE A CA 1
ATOM 1037 C C . ILE A 1 126 ? -7.449 -8.164 -0.601 1 98.81 126 ILE A C 1
ATOM 1039 O O . ILE A 1 126 ? -7.781 -6.973 -0.578 1 98.81 126 ILE A O 1
ATOM 1043 N N . CYS A 1 127 ? -8.102 -9.094 -1.252 1 98.62 127 CYS A N 1
ATOM 1044 C CA . CYS A 1 127 ? -9.211 -8.719 -2.123 1 98.62 127 CYS A CA 1
ATOM 1045 C C . CYS A 1 127 ? -10.211 -9.867 -2.25 1 98.62 127 CYS A C 1
ATOM 1047 O O . CYS A 1 127 ? -9.977 -10.961 -1.73 1 98.62 127 CYS A O 1
ATOM 1049 N N . LYS A 1 128 ? -11.305 -9.578 -2.979 1 98.38 128 LYS A N 1
ATOM 1050 C CA . LYS A 1 128 ? -12.273 -10.641 -3.223 1 98.38 128 LYS A CA 1
ATOM 1051 C C . LYS A 1 128 ? -12.023 -11.32 -4.57 1 98.38 128 LYS A C 1
ATOM 1053 O O . LYS A 1 128 ? -12.242 -12.523 -4.719 1 98.38 128 LYS A O 1
ATOM 1058 N N . ILE A 1 129 ? -11.586 -10.484 -5.48 1 98.19 129 ILE A N 1
ATOM 1059 C CA . ILE A 1 129 ? -11.406 -11 -6.836 1 98.19 129 ILE A CA 1
ATOM 1060 C C . ILE A 1 129 ? -10.031 -10.609 -7.363 1 98.19 129 ILE A C 1
ATOM 1062 O O . ILE A 1 129 ? -9.617 -9.453 -7.227 1 98.19 129 ILE A O 1
ATOM 1066 N N . PHE A 1 130 ? -9.32 -11.586 -7.902 1 97.69 130 PHE A N 1
ATOM 1067 C CA . PHE A 1 130 ? -8.07 -11.398 -8.625 1 97.69 130 PHE A CA 1
ATOM 1068 C C . PHE A 1 130 ? -8.211 -11.836 -10.078 1 97.69 130 PHE A C 1
ATOM 1070 O O . PHE A 1 130 ? -8.562 -12.992 -10.352 1 97.69 130 PHE A O 1
ATOM 1077 N N . GLU A 1 131 ? -7.98 -10.812 -10.992 1 95.56 131 GLU A N 1
ATOM 1078 C CA . GLU A 1 131 ? -8.148 -11.094 -12.422 1 95.56 131 GLU A CA 1
ATOM 1079 C C . GLU A 1 131 ? -6.824 -10.977 -13.164 1 95.56 131 GLU A C 1
ATOM 1081 O O . GLU A 1 131 ? -6.055 -10.039 -12.938 1 95.56 131 GLU A O 1
ATOM 1086 N N . PHE A 1 132 ? -6.621 -11.93 -14.047 1 89 132 PHE A N 1
ATOM 1087 C CA . PHE A 1 132 ? -5.449 -11.891 -14.906 1 89 132 PHE A CA 1
ATOM 1088 C C . PHE A 1 132 ? -5.73 -12.586 -16.234 1 89 132 PHE A C 1
ATOM 1090 O O . PHE A 1 132 ? -6.758 -13.258 -16.391 1 89 132 PHE A O 1
ATOM 1097 N N . ASP A 1 133 ? -4.836 -12.305 -17.141 1 82.69 133 ASP A N 1
ATOM 1098 C CA . ASP A 1 133 ? -5.035 -12.891 -18.469 1 82.69 133 ASP A CA 1
ATOM 1099 C C . ASP A 1 133 ? -4.824 -14.398 -18.438 1 82.69 133 ASP A C 1
ATOM 1101 O O . ASP A 1 133 ? -3.912 -14.898 -17.766 1 82.69 133 ASP A O 1
ATOM 1105 N N . ASP A 1 134 ? -5.469 -15.047 -19.328 1 77 134 ASP A N 1
ATOM 1106 C CA . ASP A 1 134 ? -5.48 -16.516 -19.359 1 77 134 ASP A CA 1
ATOM 1107 C C . ASP A 1 134 ? -4.121 -17.062 -19.781 1 77 134 ASP A C 1
ATOM 1109 O O . ASP A 1 134 ? -3.736 -18.156 -19.375 1 77 134 ASP A O 1
ATOM 1113 N N . PHE A 1 135 ? -3.482 -16.297 -20.516 1 75.19 135 PHE A N 1
ATOM 1114 C CA . PHE A 1 135 ? -2.24 -16.844 -21.062 1 75.19 135 PHE A CA 1
ATOM 1115 C C . PHE A 1 135 ? -1.158 -16.875 -19.984 1 75.19 135 PHE A C 1
ATOM 1117 O O . PHE A 1 135 ? -0.08 -17.438 -20.219 1 75.19 135 PHE A O 1
ATOM 1124 N N . LEU A 1 136 ? -1.542 -16.438 -18.859 1 75.5 136 LEU A N 1
ATOM 1125 C CA . LEU A 1 136 ? -0.562 -16.422 -17.781 1 75.5 136 LEU A CA 1
ATOM 1126 C C . LEU A 1 136 ? -0.592 -17.734 -17 1 75.5 136 LEU A C 1
ATOM 1128 O O . LEU A 1 136 ? 0.188 -17.922 -16.062 1 75.5 136 LEU A O 1
ATOM 1132 N N . ILE A 1 137 ? -1.523 -18.547 -17.25 1 70.19 137 ILE A N 1
ATOM 1133 C CA . ILE A 1 137 ? -1.568 -19.875 -16.625 1 70.19 137 ILE A CA 1
ATOM 1134 C C . ILE A 1 137 ? -1.147 -20.922 -17.656 1 70.19 137 ILE A C 1
ATOM 1136 O O . ILE A 1 137 ? -1.384 -20.766 -18.844 1 70.19 137 ILE A O 1
ATOM 1140 N N . MET B 1 1 ? 5.348 22.938 -1.959 1 89.75 1 MET B N 1
ATOM 1141 C CA . MET B 1 1 ? 6.18 22.797 -0.766 1 89.75 1 MET B CA 1
ATOM 1142 C C . MET B 1 1 ? 6.828 21.422 -0.708 1 89.75 1 MET B C 1
ATOM 1144 O O . MET B 1 1 ? 6.203 20.422 -1.067 1 89.75 1 MET B O 1
ATOM 1148 N N . ILE B 1 2 ? 8.062 21.375 -0.168 1 94.12 2 ILE B N 1
ATOM 1149 C CA . ILE B 1 2 ? 8.836 20.141 -0.074 1 94.12 2 ILE B CA 1
ATOM 1150 C C . ILE B 1 2 ? 9.195 19.859 1.385 1 94.12 2 ILE B C 1
ATOM 1152 O O . ILE B 1 2 ? 9.758 20.734 2.066 1 94.12 2 ILE B O 1
ATOM 1156 N N . VAL B 1 3 ? 8.867 18.688 1.835 1 96.19 3 VAL B N 1
ATOM 1157 C CA . VAL B 1 3 ? 9.133 18.297 3.213 1 96.19 3 VAL B CA 1
ATOM 1158 C C . VAL B 1 3 ? 10.062 17.078 3.229 1 96.19 3 VAL B C 1
ATOM 1160 O O . VAL B 1 3 ? 9.867 16.125 2.467 1 96.19 3 VAL B O 1
ATOM 1163 N N . ASP B 1 4 ? 11.109 17.172 4.016 1 97.12 4 ASP B N 1
ATOM 1164 C CA . ASP B 1 4 ? 11.992 16.031 4.312 1 97.12 4 ASP B CA 1
ATOM 1165 C C . ASP B 1 4 ? 12.227 15.898 5.812 1 97.12 4 ASP B C 1
ATOM 1167 O O . ASP B 1 4 ? 11.469 16.453 6.617 1 97.12 4 ASP B O 1
ATOM 1171 N N . TYR B 1 5 ? 13.203 15.07 6.16 1 96.62 5 TYR B N 1
ATOM 1172 C CA . TYR B 1 5 ? 13.375 14.773 7.574 1 96.62 5 TYR B CA 1
ATOM 1173 C C . TYR B 1 5 ? 13.711 16.031 8.367 1 96.62 5 TYR B C 1
ATOM 1175 O O . TYR B 1 5 ? 13.469 16.094 9.57 1 96.62 5 TYR B O 1
ATOM 1183 N N . ARG B 1 6 ? 14.242 17.094 7.805 1 96.5 6 ARG B N 1
ATOM 1184 C CA . ARG B 1 6 ? 14.68 18.297 8.492 1 96.5 6 ARG B CA 1
ATOM 1185 C C . ARG B 1 6 ? 13.492 19.188 8.859 1 96.5 6 ARG B C 1
ATOM 1187 O O . ARG B 1 6 ? 13.562 19.953 9.82 1 96.5 6 ARG B O 1
ATOM 1194 N N . ASN B 1 7 ? 12.438 19.125 8.078 1 96.19 7 ASN B N 1
ATOM 1195 C CA . ASN B 1 7 ? 11.273 19.984 8.32 1 96.19 7 ASN B CA 1
ATOM 1196 C C . ASN B 1 7 ? 9.984 19.172 8.344 1 96.19 7 ASN B C 1
ATOM 1198 O O . ASN B 1 7 ? 8.93 19.672 7.953 1 96.19 7 ASN B O 1
ATOM 1202 N N . SER B 1 8 ? 10.078 17.875 8.797 1 95.5 8 SER B N 1
ATOM 1203 C CA . SER B 1 8 ? 8.953 16.953 8.75 1 95.5 8 SER B CA 1
ATOM 1204 C C . SER B 1 8 ? 7.793 17.453 9.609 1 95.5 8 SER B C 1
ATOM 1206 O O . SER B 1 8 ? 6.645 17.062 9.391 1 95.5 8 SER B O 1
ATOM 1208 N N . TYR B 1 9 ? 8.055 18.328 10.562 1 93.31 9 TYR B N 1
ATOM 1209 C CA . TYR B 1 9 ? 7.008 18.859 11.438 1 93.31 9 TYR B CA 1
ATOM 1210 C C . TYR B 1 9 ? 5.957 19.609 10.633 1 93.31 9 TYR B C 1
ATOM 1212 O O . TYR B 1 9 ? 4.824 19.781 11.086 1 93.31 9 TYR B O 1
ATOM 1220 N N . LEU B 1 10 ? 6.18 20.109 9.445 1 93.44 10 LEU B N 1
ATOM 1221 C CA . LEU B 1 10 ? 5.27 20.875 8.609 1 93.44 10 LEU B CA 1
ATOM 1222 C C . LEU B 1 10 ? 4.098 20.016 8.141 1 93.44 10 LEU B C 1
ATOM 1224 O O . LEU B 1 10 ? 3.049 20.547 7.762 1 93.44 10 LEU B O 1
ATOM 1228 N N . ILE B 1 11 ? 4.27 18.703 8.195 1 94.12 11 ILE B N 1
ATOM 1229 C CA . ILE B 1 11 ? 3.232 17.781 7.762 1 94.12 11 ILE B CA 1
ATOM 1230 C C . ILE B 1 11 ? 1.979 17.969 8.617 1 94.12 11 ILE B C 1
ATOM 1232 O O . ILE B 1 11 ? 0.858 17.875 8.109 1 94.12 11 ILE B O 1
ATOM 1236 N N . ASN B 1 12 ? 2.17 18.297 9.836 1 92.69 12 ASN B N 1
ATOM 1237 C CA . ASN B 1 12 ? 1.049 18.422 10.766 1 92.69 12 ASN B CA 1
ATOM 1238 C C . ASN B 1 12 ? 0.244 19.688 10.508 1 92.69 12 ASN B C 1
ATOM 1240 O O . ASN B 1 12 ? -0.829 19.875 11.086 1 92.69 12 ASN B O 1
ATOM 1244 N N . HIS B 1 13 ? 0.652 20.469 9.578 1 89.81 13 HIS B N 1
ATOM 1245 C CA . HIS B 1 13 ? -0.015 21.734 9.336 1 89.81 13 HIS B CA 1
ATOM 1246 C C . HIS B 1 13 ? -0.724 21.734 7.984 1 89.81 13 HIS B C 1
ATOM 1248 O O . HIS B 1 13 ? -1.323 22.734 7.59 1 89.81 13 HIS B O 1
ATOM 1254 N N . ILE B 1 14 ? -0.651 20.656 7.34 1 87.56 14 ILE B N 1
ATOM 1255 C CA . ILE B 1 14 ? -1.296 20.547 6.035 1 87.56 14 ILE B CA 1
ATOM 1256 C C . ILE B 1 14 ? -2.811 20.469 6.215 1 87.56 14 ILE B C 1
ATOM 1258 O O . ILE B 1 14 ? -3.305 19.703 7.039 1 87.56 14 ILE B O 1
ATOM 1262 N N . SER B 1 15 ? -3.529 21.234 5.438 1 85.25 15 SER B N 1
ATOM 1263 C CA . SER B 1 15 ? -4.988 21.219 5.473 1 85.25 15 SER B CA 1
ATOM 1264 C C . SER B 1 15 ? -5.562 20.531 4.238 1 85.25 15 SER B C 1
ATOM 1266 O O . SER B 1 15 ? -5.543 21.094 3.143 1 85.25 15 SER B O 1
ATOM 1268 N N . LEU B 1 16 ? -6.055 19.375 4.488 1 85.12 16 LEU B N 1
ATOM 1269 C CA . LEU B 1 16 ? -6.617 18.609 3.387 1 85.12 16 LEU B CA 1
ATOM 1270 C C . LEU B 1 16 ? -8.094 18.312 3.629 1 85.12 16 LEU B C 1
ATOM 1272 O O . LEU B 1 16 ? -8.672 17.438 2.979 1 85.12 16 LEU B O 1
ATOM 1276 N N . HIS B 1 17 ? -8.727 18.984 4.523 1 77.75 17 HIS B N 1
ATOM 1277 C CA . HIS B 1 17 ? -10.062 18.641 5 1 77.75 17 HIS B CA 1
ATOM 1278 C C . HIS B 1 17 ? -11.102 18.797 3.896 1 77.75 17 HIS B C 1
ATOM 1280 O O . HIS B 1 17 ? -12.172 18.188 3.945 1 77.75 17 HIS B O 1
ATOM 1286 N N . ASP B 1 18 ? -10.906 19.484 2.904 1 81.69 18 ASP B N 1
ATOM 1287 C CA . ASP B 1 18 ? -11.906 19.672 1.862 1 81.69 18 ASP B CA 1
ATOM 1288 C C . ASP B 1 18 ? -11.602 18.812 0.64 1 81.69 18 ASP B C 1
ATOM 1290 O O . ASP B 1 18 ? -12.227 18.969 -0.411 1 81.69 18 ASP B O 1
ATOM 1294 N N . PHE B 1 19 ? -10.633 17.938 0.816 1 89.25 19 PHE B N 1
ATOM 1295 C CA . PHE B 1 19 ? -10.219 17.156 -0.344 1 89.25 19 PHE B CA 1
ATOM 1296 C C . PHE B 1 19 ? -10.734 15.734 -0.247 1 89.25 19 PHE B C 1
ATOM 1298 O O . PHE B 1 19 ? -10.859 15.188 0.851 1 89.25 19 PHE B O 1
ATOM 1305 N N . GLU B 1 20 ? -11.016 15.234 -1.405 1 91.56 20 GLU B N 1
ATOM 1306 C CA . GLU B 1 20 ? -11.383 13.828 -1.552 1 91.56 20 GLU B CA 1
ATOM 1307 C C . GLU B 1 20 ? -10.219 13.008 -2.094 1 91.56 20 GLU B C 1
ATOM 1309 O O . GLU B 1 20 ? -9.516 13.445 -3.004 1 91.56 20 GLU B O 1
ATOM 1314 N N . PHE B 1 21 ? -10.07 11.906 -1.438 1 93.12 21 PHE B N 1
ATOM 1315 C CA . PHE B 1 21 ? -9.078 10.945 -1.906 1 93.12 21 PHE B CA 1
ATOM 1316 C C . PHE B 1 21 ? -9.656 10.062 -3.006 1 93.12 21 PHE B C 1
ATOM 1318 O O . PHE B 1 21 ? -10.68 9.406 -2.807 1 93.12 21 PHE B O 1
ATOM 1325 N N . LYS B 1 22 ? -8.953 9.969 -4.129 1 92.62 22 LYS B N 1
ATOM 1326 C CA . LYS B 1 22 ? -9.453 9.172 -5.246 1 92.62 22 LYS B CA 1
ATOM 1327 C C . LYS B 1 22 ? -8.633 7.898 -5.426 1 92.62 22 LYS B C 1
ATOM 1329 O O . LYS B 1 22 ? -9.156 6.875 -5.879 1 92.62 22 LYS B O 1
ATOM 1334 N N . GLY B 1 23 ? -7.375 7.973 -5.137 1 93.88 23 GLY B N 1
ATOM 1335 C CA . GLY B 1 23 ? -6.5 6.824 -5.32 1 93.88 23 GLY B CA 1
ATOM 1336 C C . GLY B 1 23 ? -5.031 7.199 -5.391 1 93.88 23 GLY B C 1
ATOM 1337 O O . GLY B 1 23 ? -4.648 8.305 -5 1 93.88 23 GLY B O 1
ATOM 1338 N N . ILE B 1 24 ? -4.25 6.188 -5.707 1 96.12 24 ILE B N 1
ATOM 1339 C CA . ILE B 1 24 ? -2.824 6.469 -5.824 1 96.12 24 ILE B CA 1
ATOM 1340 C C . ILE B 1 24 ? -2.291 5.883 -7.133 1 96.12 24 ILE B C 1
ATOM 1342 O O . ILE B 1 24 ? -2.877 4.953 -7.688 1 96.12 24 ILE B O 1
ATOM 1346 N N . LYS B 1 25 ? -1.244 6.504 -7.547 1 96.62 25 LYS B N 1
ATOM 1347 C CA . LYS B 1 25 ? -0.385 5.957 -8.594 1 96.62 25 LYS B CA 1
ATOM 1348 C C . LYS B 1 25 ? 1.04 5.758 -8.086 1 96.62 25 LYS B C 1
ATOM 1350 O O . LYS B 1 25 ? 1.663 6.699 -7.59 1 96.62 25 LYS B O 1
ATOM 1355 N N . HIS B 1 26 ? 1.44 4.574 -8.227 1 97.56 26 HIS B N 1
ATOM 1356 C CA . HIS B 1 26 ? 2.797 4.246 -7.801 1 97.56 26 HIS B CA 1
ATOM 1357 C C . HIS B 1 26 ? 3.666 3.855 -8.992 1 97.56 26 HIS B C 1
ATOM 1359 O O . HIS B 1 26 ? 3.305 2.969 -9.766 1 97.56 26 HIS B O 1
ATOM 1365 N N . ASP B 1 27 ? 4.754 4.574 -9.133 1 96.94 27 ASP B N 1
ATOM 1366 C CA . ASP B 1 27 ? 5.832 4.191 -10.039 1 96.94 27 ASP B CA 1
ATOM 1367 C C . ASP B 1 27 ? 6.977 3.52 -9.289 1 96.94 27 ASP B C 1
ATOM 1369 O O . ASP B 1 27 ? 7.758 4.191 -8.609 1 96.94 27 ASP B O 1
ATOM 1373 N N . TYR B 1 28 ? 7.074 2.232 -9.461 1 96.75 28 TYR B N 1
ATOM 1374 C CA . TYR B 1 28 ? 8.016 1.465 -8.656 1 96.75 28 TYR B CA 1
ATOM 1375 C C . TYR B 1 28 ? 9.453 1.811 -9.023 1 96.75 28 TYR B C 1
ATOM 1377 O O . TYR B 1 28 ? 10.305 1.979 -8.148 1 96.75 28 TYR B O 1
ATOM 1385 N N . GLU B 1 29 ? 9.75 1.864 -10.297 1 92.69 29 GLU B N 1
ATOM 1386 C CA . GLU B 1 29 ? 11.109 2.141 -10.75 1 92.69 29 GLU B CA 1
ATOM 1387 C C . GLU B 1 29 ? 11.602 3.486 -10.234 1 92.69 29 GLU B C 1
ATOM 1389 O O . GLU B 1 29 ? 12.734 3.598 -9.766 1 92.69 29 GLU B O 1
ATOM 1394 N N . LYS B 1 30 ? 10.734 4.434 -10.234 1 95.38 30 LYS B N 1
ATOM 1395 C CA . LYS B 1 30 ? 11.117 5.773 -9.805 1 95.38 30 LYS B CA 1
ATOM 1396 C C . LYS B 1 30 ? 10.945 5.941 -8.297 1 95.38 30 LYS B C 1
ATOM 1398 O O . LYS B 1 30 ? 11.289 6.984 -7.742 1 95.38 30 LYS B O 1
ATOM 1403 N N . LYS B 1 31 ? 10.344 4.969 -7.637 1 96.75 31 LYS B N 1
ATOM 1404 C CA . LYS B 1 31 ? 10.039 5.047 -6.211 1 96.75 31 LYS B CA 1
ATOM 1405 C C . LYS B 1 31 ? 9.195 6.277 -5.898 1 96.75 31 LYS B C 1
ATOM 1407 O O . LYS B 1 31 ? 9.508 7.039 -4.98 1 96.75 31 LYS B O 1
ATOM 1412 N N . TYR B 1 32 ? 8.188 6.309 -6.656 1 98.06 32 TYR B N 1
ATOM 1413 C CA . TYR B 1 32 ? 7.359 7.512 -6.656 1 98.06 32 TYR B CA 1
ATOM 1414 C C . TYR B 1 32 ? 5.883 7.16 -6.504 1 98.06 32 TYR B C 1
ATOM 1416 O O . TYR B 1 32 ? 5.387 6.238 -7.16 1 98.06 32 TYR B O 1
ATOM 1424 N N . ILE B 1 33 ? 5.238 7.922 -5.57 1 98.06 33 ILE B N 1
ATOM 1425 C CA . ILE B 1 33 ? 3.791 7.789 -5.434 1 98.06 33 ILE B CA 1
ATOM 1426 C C . ILE B 1 33 ? 3.129 9.156 -5.598 1 98.06 33 ILE B C 1
ATOM 1428 O O . ILE B 1 33 ? 3.59 10.148 -5.031 1 98.06 33 ILE B O 1
ATOM 1432 N N . GLU B 1 34 ? 2.086 9.102 -6.379 1 96.56 34 GLU B N 1
ATOM 1433 C CA . GLU B 1 34 ? 1.211 10.266 -6.504 1 96.56 34 GLU B CA 1
ATOM 1434 C C . GLU B 1 34 ? -0.184 9.969 -5.961 1 96.56 34 GLU B C 1
ATOM 1436 O O . GLU B 1 34 ? -0.79 8.953 -6.312 1 96.56 34 GLU B O 1
ATOM 1441 N N . LEU B 1 35 ? -0.609 10.82 -5.105 1 94.75 35 LEU B N 1
ATOM 1442 C CA . LEU B 1 35 ? -1.986 10.734 -4.633 1 94.75 35 LEU B CA 1
ATOM 1443 C C . LEU B 1 35 ? -2.916 11.578 -5.5 1 94.75 35 LEU B C 1
ATOM 1445 O O . LEU B 1 35 ? -2.633 12.75 -5.766 1 94.75 35 LEU B O 1
ATOM 1449 N N . GLU B 1 36 ? -3.945 10.977 -5.848 1 90.88 36 GLU B N 1
ATOM 1450 C CA . GLU B 1 36 ? -4.98 11.719 -6.57 1 90.88 36 GLU B CA 1
ATOM 1451 C C . GLU B 1 36 ? -6.043 12.25 -5.617 1 90.88 36 GLU B C 1
ATOM 1453 O O . GLU B 1 36 ? -6.801 11.477 -5.023 1 90.88 36 GLU B O 1
ATOM 1458 N N . ILE B 1 37 ? -6.066 13.57 -5.582 1 89.75 37 ILE B N 1
ATOM 1459 C CA . ILE B 1 37 ? -7.047 14.195 -4.707 1 89.75 37 ILE B CA 1
ATOM 1460 C C . ILE B 1 37 ? -7.828 15.258 -5.48 1 89.75 37 ILE B C 1
ATOM 1462 O O . ILE B 1 37 ? -7.332 15.805 -6.469 1 89.75 37 ILE B O 1
ATOM 1466 N N . LYS B 1 38 ? -9.023 15.406 -5.043 1 84.75 38 LYS B N 1
ATOM 1467 C CA . LYS B 1 38 ? -9.898 16.391 -5.668 1 84.75 38 LYS B CA 1
ATOM 1468 C C . LYS B 1 38 ? -10.617 17.234 -4.621 1 84.75 38 LYS B C 1
ATOM 1470 O O . LYS B 1 38 ? -11.133 16.703 -3.635 1 84.75 38 LYS B O 1
ATOM 1475 N N . LYS B 1 39 ? -10.562 18.516 -4.879 1 80.19 39 LYS B N 1
ATOM 1476 C CA . LYS B 1 39 ? -11.359 19.359 -3.992 1 80.19 39 LYS B CA 1
ATOM 1477 C C . LYS B 1 39 ? -12.852 19.219 -4.285 1 80.19 39 LYS B C 1
ATOM 1479 O O . LYS B 1 39 ? -13.25 19.094 -5.445 1 80.19 39 LYS B O 1
ATOM 1484 N N . LYS B 1 40 ? -13.641 19.062 -3.309 1 68.69 40 LYS B N 1
ATOM 1485 C CA . LYS B 1 40 ? -15.086 18.875 -3.443 1 68.69 40 LYS B CA 1
ATOM 1486 C C . LYS B 1 40 ? -15.688 19.938 -4.359 1 68.69 40 LYS B C 1
ATOM 1488 O O . LYS B 1 40 ? -16.594 19.656 -5.148 1 68.69 40 LYS B O 1
ATOM 1493 N N . SER B 1 41 ? -15.359 21.156 -4.164 1 62.88 41 SER B N 1
ATOM 1494 C CA . SER B 1 41 ? -15.992 22.172 -4.996 1 62.88 41 SER B CA 1
ATOM 1495 C C . SER B 1 41 ? -15.508 22.094 -6.441 1 62.88 41 SER B C 1
ATOM 1497 O O . SER B 1 41 ? -14.422 21.578 -6.703 1 62.88 41 SER B O 1
ATOM 1499 N N . ALA B 1 42 ? -16.328 22.094 -7.504 1 54.22 42 ALA B N 1
ATOM 1500 C CA . ALA B 1 42 ? -16.266 21.875 -8.945 1 54.22 42 ALA B CA 1
ATOM 1501 C C . ALA B 1 42 ? -14.891 22.203 -9.5 1 54.22 42 ALA B C 1
ATOM 1503 O O . ALA B 1 42 ? -14.328 21.438 -10.289 1 54.22 42 ALA B O 1
ATOM 1504 N N . GLU B 1 43 ? -14.719 23.484 -9.734 1 50.59 43 GLU B N 1
ATOM 1505 C CA . GLU B 1 43 ? -13.82 24.016 -10.75 1 50.59 43 GLU B CA 1
ATOM 1506 C C . GLU B 1 43 ? -12.359 23.719 -10.406 1 50.59 43 GLU B C 1
ATOM 1508 O O . GLU B 1 43 ? -11.445 24.328 -10.969 1 50.59 43 GLU B O 1
ATOM 1513 N N . THR B 1 44 ? -12.18 22.938 -9.336 1 53.5 44 THR B N 1
ATOM 1514 C CA . THR B 1 44 ? -10.852 23.188 -8.789 1 53.5 44 THR B CA 1
ATOM 1515 C C . THR B 1 44 ? -9.82 22.234 -9.391 1 53.5 44 THR B C 1
ATOM 1517 O O . THR B 1 44 ? -10.156 21.109 -9.766 1 53.5 44 THR B O 1
ATOM 1520 N N . VAL B 1 45 ? -8.734 22.766 -9.617 1 55.06 45 VAL B N 1
ATOM 1521 C CA . VAL B 1 45 ? -7.457 22.266 -10.117 1 55.06 45 VAL B CA 1
ATOM 1522 C C . VAL B 1 45 ? -7.051 21.016 -9.328 1 55.06 45 VAL B C 1
ATOM 1524 O O . VAL B 1 45 ? -7.027 21.031 -8.094 1 55.06 45 VAL B O 1
ATOM 1527 N N . PRO B 1 46 ? -7.008 20 -10.016 1 59.44 46 PRO B N 1
ATOM 1528 C CA . PRO B 1 46 ? -6.414 18.828 -9.367 1 59.44 46 PRO B CA 1
ATOM 1529 C C . PRO B 1 46 ? -5.129 19.156 -8.617 1 59.44 46 PRO B C 1
ATOM 1531 O O . PRO B 1 46 ? -4.348 20 -9.062 1 59.44 46 PRO B O 1
ATOM 1534 N N . SER B 1 47 ? -5.16 18.938 -7.285 1 68 47 SER B N 1
ATOM 1535 C CA . SER B 1 47 ? -3.906 18.984 -6.543 1 68 47 SER B CA 1
ATOM 1536 C C . SER B 1 47 ? -3.318 17.594 -6.355 1 68 47 SER B C 1
ATOM 1538 O O . SER B 1 47 ? -4.035 16.594 -6.453 1 68 47 SER B O 1
ATOM 1540 N N . SER B 1 48 ? -2.033 17.625 -6.465 1 75.38 48 SER B N 1
ATOM 1541 C CA . SER B 1 48 ? -1.413 16.312 -6.27 1 75.38 48 SER B CA 1
ATOM 1542 C C . SER B 1 48 ? -0.422 16.344 -5.109 1 75.38 48 SER B C 1
ATOM 1544 O O . SER B 1 48 ? 0.219 17.359 -4.859 1 75.38 48 SER B O 1
ATOM 1546 N N . LEU B 1 49 ? -0.538 15.383 -4.219 1 91.5 49 LEU B N 1
ATOM 1547 C CA . LEU B 1 49 ? 0.483 15.016 -3.242 1 91.5 49 LEU B CA 1
ATOM 1548 C C . LEU B 1 49 ? 1.398 13.93 -3.789 1 91.5 49 LEU B C 1
ATOM 1550 O O . LEU B 1 49 ? 0.928 12.969 -4.406 1 91.5 49 LEU B O 1
ATOM 1554 N N . SER B 1 50 ? 2.648 14.211 -3.521 1 96.38 50 SER B N 1
ATOM 1555 C CA . SER B 1 50 ? 3.549 13.195 -4.059 1 96.38 50 SER B CA 1
ATOM 1556 C C . SER B 1 50 ? 4.617 12.805 -3.041 1 96.38 50 SER B C 1
ATOM 1558 O O . SER B 1 50 ? 4.977 13.609 -2.176 1 96.38 50 SER B O 1
ATOM 1560 N N . PHE B 1 51 ? 5.055 11.602 -3.137 1 98.19 51 PHE B N 1
ATOM 1561 C CA . PHE B 1 51 ? 6.098 11.016 -2.303 1 98.19 51 PHE B CA 1
ATOM 1562 C C . PHE B 1 51 ? 7.258 10.508 -3.156 1 98.19 51 PHE B C 1
ATOM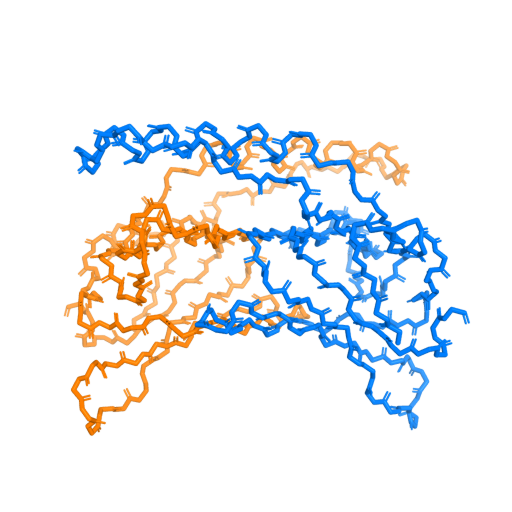 1564 O O . PHE B 1 51 ? 7.047 9.781 -4.129 1 98.19 51 PHE B O 1
ATOM 1571 N N . GLN B 1 52 ? 8.445 10.906 -2.781 1 98.25 52 GLN B N 1
ATOM 1572 C CA . GLN B 1 52 ? 9.641 10.453 -3.49 1 98.25 52 GLN B CA 1
ATOM 1573 C C . GLN B 1 52 ? 10.492 9.555 -2.607 1 98.25 52 GLN B C 1
ATOM 1575 O O . GLN B 1 52 ? 10.531 9.727 -1.387 1 98.25 52 GLN B O 1
ATOM 1580 N N . ASP B 1 53 ? 11.211 8.656 -3.32 1 97.94 53 ASP B N 1
ATOM 1581 C CA . ASP B 1 53 ? 12.062 7.668 -2.654 1 97.94 53 ASP B CA 1
ATOM 1582 C C . ASP B 1 53 ? 11.281 6.902 -1.587 1 97.94 53 ASP B C 1
ATOM 1584 O O . ASP B 1 53 ? 11.695 6.848 -0.428 1 97.94 53 ASP B O 1
ATOM 1588 N N . VAL B 1 54 ? 10.188 6.352 -2.068 1 98.44 54 VAL B N 1
ATOM 1589 C CA . VAL B 1 54 ? 9.281 5.617 -1.194 1 98.44 54 VAL B CA 1
ATOM 1590 C C . VAL B 1 54 ? 9.93 4.301 -0.77 1 98.44 54 VAL B C 1
ATOM 1592 O O . VAL B 1 54 ? 10.453 3.561 -1.605 1 98.44 54 VAL B O 1
ATOM 1595 N N . LEU B 1 55 ? 9.828 4.074 0.509 1 98.06 55 LEU B N 1
ATOM 1596 C CA . LEU B 1 55 ? 10.406 2.869 1.094 1 98.06 55 LEU B CA 1
ATOM 1597 C C . LEU B 1 55 ? 9.328 1.836 1.395 1 98.06 55 LEU B C 1
ATOM 1599 O O . LEU B 1 55 ? 9.586 0.631 1.349 1 98.06 55 LEU B O 1
ATOM 1603 N N . TYR B 1 56 ? 8.234 2.279 1.724 1 98.56 56 TYR B N 1
ATOM 1604 C CA . TYR B 1 56 ? 7.145 1.42 2.164 1 98.56 56 TYR B CA 1
ATOM 1605 C C . TYR B 1 56 ? 5.812 2.158 2.105 1 98.56 56 TYR B C 1
ATOM 1607 O O . TYR B 1 56 ? 5.754 3.367 2.344 1 98.56 56 TYR B O 1
ATOM 1615 N N . TYR B 1 57 ? 4.734 1.421 1.788 1 98.62 57 TYR B N 1
ATOM 1616 C CA . TYR B 1 57 ? 3.4 1.988 1.965 1 98.62 57 TYR B CA 1
ATOM 1617 C C . TYR B 1 57 ? 2.373 0.895 2.23 1 98.62 57 TYR B C 1
ATOM 1619 O O . TYR B 1 57 ? 2.568 -0.258 1.837 1 98.62 57 TYR B O 1
ATOM 1627 N N . GLU B 1 58 ? 1.312 1.264 2.863 1 98.5 58 GLU B N 1
ATOM 1628 C CA . GLU B 1 58 ? 0.173 0.388 3.127 1 98.5 58 GLU B CA 1
ATOM 1629 C C . GLU B 1 58 ? -1.125 1.185 3.223 1 98.5 58 GLU B C 1
ATOM 1631 O O . GLU B 1 58 ? -1.106 2.375 3.541 1 98.5 58 GLU B O 1
ATOM 1636 N N . MET B 1 59 ? -2.209 0.512 2.959 1 98.44 59 MET B N 1
ATOM 1637 C CA . MET B 1 59 ? -3.508 1.174 3.053 1 98.44 59 MET B CA 1
ATOM 1638 C C . MET B 1 59 ? -4.598 0.182 3.449 1 98.44 59 MET B C 1
ATOM 1640 O O . MET B 1 59 ? -4.656 -0.928 2.918 1 98.44 59 MET B O 1
ATOM 1644 N N . THR B 1 60 ? -5.352 0.619 4.375 1 97.62 60 THR B N 1
ATOM 1645 C CA . THR B 1 60 ? -6.602 -0.077 4.652 1 97.62 60 THR B CA 1
ATOM 1646 C C . THR B 1 60 ? -7.723 0.447 3.756 1 97.62 60 THR B C 1
ATOM 1648 O O . THR B 1 60 ? -7.812 1.651 3.506 1 97.62 60 THR B O 1
ATOM 1651 N N . CYS B 1 61 ? -8.547 -0.443 3.305 1 97.12 61 CYS B N 1
ATOM 1652 C CA . CYS B 1 61 ? -9.734 -0.113 2.523 1 97.12 61 CYS B CA 1
ATOM 1653 C C . CYS B 1 61 ? -10.969 -0.787 3.102 1 97.12 61 CYS B C 1
ATOM 1655 O O . CYS B 1 61 ? -11.773 -1.367 2.363 1 97.12 61 CYS B O 1
ATOM 1657 N N . CYS B 1 62 ? -11.109 -0.688 4.285 1 95.06 62 CYS B N 1
ATOM 1658 C CA . CYS B 1 62 ? -12.117 -1.447 5.027 1 95.06 62 CYS B CA 1
ATOM 1659 C C . CYS B 1 62 ? -13.383 -0.623 5.234 1 95.06 62 CYS B C 1
ATOM 1661 O O . CYS B 1 62 ? -14.445 -1.175 5.508 1 95.06 62 CYS B O 1
ATOM 1663 N N . LYS B 1 63 ? -13.242 0.663 5.234 1 93.06 63 LYS B N 1
ATOM 1664 C CA . LYS B 1 63 ? -14.344 1.576 5.523 1 93.06 63 LYS B CA 1
ATOM 1665 C C . LYS B 1 63 ? -14.93 1.305 6.906 1 93.06 63 LYS B C 1
ATOM 1667 O O . LYS B 1 63 ? -16.141 1.131 7.047 1 93.06 63 LYS B O 1
ATOM 1672 N N . PHE B 1 64 ? -14.141 1.491 7.879 1 90.69 64 PHE B N 1
ATOM 1673 C CA . PHE B 1 64 ? -14.445 1.132 9.258 1 90.69 64 PHE B CA 1
ATOM 1674 C C . PHE B 1 64 ? -15.656 1.915 9.758 1 90.69 64 PHE B C 1
ATOM 1676 O O . PHE B 1 64 ? -16.453 1.399 10.547 1 90.69 64 PHE B O 1
ATOM 1683 N N . TRP B 1 65 ? -15.805 3.135 9.281 1 88.12 65 TRP B N 1
ATOM 1684 C CA . TRP B 1 65 ? -16.859 4.02 9.766 1 88.12 65 TRP B CA 1
ATOM 1685 C C . TRP B 1 65 ? -17.953 4.188 8.727 1 88.12 65 TRP B C 1
ATOM 1687 O O . TRP B 1 65 ? -18.844 5.039 8.867 1 88.12 65 TRP B O 1
ATOM 1697 N N . GLY B 1 66 ? -17.859 3.43 7.648 1 86.88 66 GLY B N 1
ATOM 1698 C CA . GLY B 1 66 ? -18.766 3.598 6.527 1 86.88 66 GLY B CA 1
ATOM 1699 C C . GLY B 1 66 ? -18.094 4.199 5.305 1 86.88 66 GLY B C 1
ATOM 1700 O O . GLY B 1 66 ? -16.875 4.379 5.281 1 86.88 66 GLY B O 1
ATOM 1701 N N . SER B 1 67 ? -18.938 4.426 4.359 1 87.12 67 SER B N 1
ATOM 1702 C CA . SER B 1 67 ? -18.406 4.953 3.107 1 87.12 67 SER B CA 1
ATOM 1703 C C . SER B 1 67 ? -17.906 6.383 3.279 1 87.12 67 SER B C 1
ATOM 1705 O O . SER B 1 67 ? -18.422 7.137 4.102 1 87.12 67 SER B O 1
ATOM 1707 N N . GLY B 1 68 ? -16.797 6.805 2.727 1 90 68 GLY B N 1
ATOM 1708 C CA . GLY B 1 68 ? -16.203 8.133 2.74 1 90 68 GLY B CA 1
ATOM 1709 C C . GLY B 1 68 ? -14.852 8.195 2.051 1 90 68 GLY B C 1
ATOM 1710 O O . GLY B 1 68 ? -14.047 7.266 2.164 1 90 68 GLY B O 1
ATOM 1711 N N . HIS B 1 69 ? -14.719 9.328 1.4 1 90.94 69 HIS B N 1
ATOM 1712 C CA . HIS B 1 69 ? -13.484 9.5 0.652 1 90.94 69 HIS B CA 1
ATOM 1713 C C . HIS B 1 69 ? -12.797 10.812 1.023 1 90.94 69 HIS B C 1
ATOM 1715 O O . HIS B 1 69 ? -11.789 11.18 0.421 1 90.94 69 HIS B O 1
ATOM 1721 N N . HIS B 1 70 ? -13.367 11.445 1.99 1 93.56 70 HIS B N 1
ATOM 1722 C CA . HIS B 1 70 ? -12.781 12.727 2.391 1 93.56 70 HIS B CA 1
ATOM 1723 C C . HIS B 1 70 ? -11.57 12.516 3.287 1 93.56 70 HIS B C 1
ATOM 1725 O O . HIS B 1 70 ? -11.578 11.648 4.164 1 93.56 70 HIS B O 1
ATOM 1731 N N . ILE B 1 71 ? -10.633 13.352 3.053 1 93.44 71 ILE B N 1
ATOM 1732 C CA . ILE B 1 71 ? -9.453 13.32 3.906 1 93.44 71 ILE B CA 1
ATOM 1733 C C . ILE B 1 71 ? -9.727 14.102 5.191 1 93.44 71 ILE B C 1
ATOM 1735 O O . ILE B 1 71 ? -10.133 15.266 5.145 1 93.44 71 ILE B O 1
ATOM 1739 N N . ILE B 1 72 ? -9.492 13.477 6.262 1 92.44 72 ILE B N 1
ATOM 1740 C CA . ILE B 1 72 ? -9.695 14.117 7.555 1 92.44 72 ILE B CA 1
ATOM 1741 C C . ILE B 1 72 ? -8.422 14.836 7.988 1 92.44 72 ILE B C 1
ATOM 1743 O O . ILE B 1 72 ? -8.469 15.984 8.445 1 92.44 72 ILE B O 1
ATOM 1747 N N . CYS B 1 73 ? -7.336 14.188 7.859 1 92.38 73 CYS B N 1
ATOM 1748 C CA . CYS B 1 73 ? -6.082 14.797 8.281 1 92.38 73 CYS B CA 1
ATOM 1749 C C . CYS B 1 73 ? -4.887 14.086 7.66 1 92.38 73 CYS B C 1
ATOM 1751 O O . CYS B 1 73 ? -5.027 12.977 7.133 1 92.38 73 CYS B O 1
ATOM 1753 N N . CYS B 1 74 ? -3.859 14.766 7.652 1 94.19 74 CYS B N 1
ATOM 1754 C CA . CYS B 1 74 ? -2.518 14.297 7.316 1 94.19 74 CYS B CA 1
ATOM 1755 C C . CYS B 1 74 ? -1.547 14.57 8.461 1 94.19 74 CYS B C 1
ATOM 1757 O O . CYS B 1 74 ? -1.418 15.703 8.914 1 94.19 74 CYS B O 1
ATOM 1759 N N . ASN B 1 75 ? -0.835 13.508 8.922 1 95.5 75 ASN B N 1
ATOM 1760 C CA . ASN B 1 75 ? 0.011 13.641 10.102 1 95.5 75 ASN B CA 1
ATOM 1761 C C . ASN B 1 75 ? 1.378 13 9.883 1 95.5 75 ASN B C 1
ATOM 1763 O O . ASN B 1 75 ? 1.515 12.07 9.086 1 95.5 75 ASN B O 1
ATOM 1767 N N . LEU B 1 76 ? 2.277 13.555 10.617 1 97.31 76 LEU B N 1
ATOM 1768 C CA . LEU B 1 76 ? 3.535 12.836 10.789 1 97.31 76 LEU B CA 1
ATOM 1769 C C . LEU B 1 76 ? 3.324 11.555 11.586 1 97.31 76 LEU B C 1
ATOM 1771 O O . LEU B 1 76 ? 2.803 11.594 12.703 1 97.31 76 LEU B O 1
ATOM 1775 N N . MET B 1 77 ? 3.723 10.469 11.047 1 97.19 77 MET B N 1
ATOM 1776 C CA . MET B 1 77 ? 3.436 9.156 11.609 1 97.19 77 MET B CA 1
ATOM 1777 C C . MET B 1 77 ? 4.559 8.703 12.539 1 97.19 77 MET B C 1
ATOM 1779 O O . MET B 1 77 ? 5.734 8.93 12.25 1 97.19 77 MET B O 1
ATOM 1783 N N . ASP B 1 78 ? 4.172 8.086 13.594 1 95.75 78 ASP B N 1
ATOM 1784 C CA . ASP B 1 78 ? 5.156 7.312 14.336 1 95.75 78 ASP B CA 1
ATOM 1785 C C . ASP B 1 78 ? 5.648 6.117 13.523 1 95.75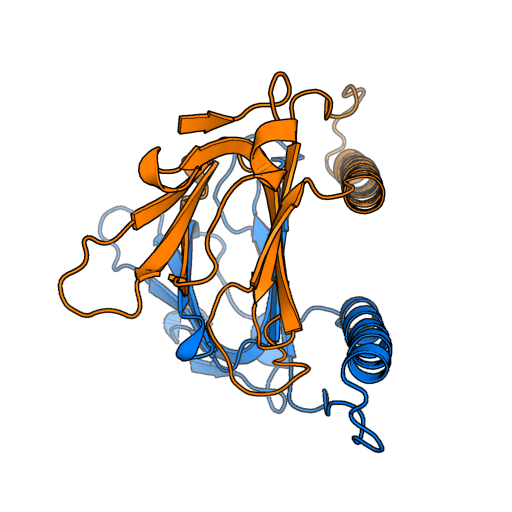 78 ASP B C 1
ATOM 1787 O O . ASP B 1 78 ? 4.887 5.18 13.273 1 95.75 78 ASP B O 1
ATOM 1791 N N . THR B 1 79 ? 6.883 6.141 13.211 1 97 79 THR B N 1
ATOM 1792 C CA . THR B 1 79 ? 7.406 5.16 12.266 1 97 79 THR B CA 1
ATOM 1793 C C . THR B 1 79 ? 8 3.963 13 1 97 79 THR B C 1
ATOM 1795 O O . THR B 1 79 ? 8.445 3 12.375 1 97 79 THR B O 1
ATOM 1798 N N . THR B 1 80 ? 7.941 3.9 14.25 1 96.31 80 THR B N 1
ATOM 1799 C CA . THR B 1 80 ? 8.664 2.922 15.047 1 96.31 80 THR B CA 1
ATOM 1800 C C . THR B 1 80 ? 8.281 1.501 14.648 1 96.31 80 THR B C 1
ATOM 1802 O O . THR B 1 80 ? 9.148 0.687 14.32 1 96.31 80 THR B O 1
ATOM 1805 N N . ASN B 1 81 ? 7.023 1.189 14.664 1 94.88 81 ASN B N 1
ATOM 1806 C CA . ASN B 1 81 ? 6.559 -0.161 14.359 1 94.88 81 ASN B CA 1
ATOM 1807 C C . ASN B 1 81 ? 6.91 -0.567 12.93 1 94.88 81 ASN B C 1
ATOM 1809 O O . ASN B 1 81 ? 7.305 -1.709 12.688 1 94.88 81 ASN B O 1
ATOM 1813 N N . ILE B 1 82 ? 6.809 0.286 12.008 1 96.38 82 ILE B N 1
ATOM 1814 C CA . ILE B 1 82 ? 7.094 -0.024 10.609 1 96.38 82 ILE B CA 1
ATOM 1815 C C . ILE B 1 82 ? 8.602 -0.201 10.422 1 96.38 82 ILE B C 1
ATOM 1817 O O . ILE B 1 82 ? 9.039 -1.097 9.695 1 96.38 82 ILE B O 1
ATOM 1821 N N . TYR B 1 83 ? 9.391 0.642 11.07 1 96.75 83 TYR B N 1
ATOM 1822 C CA . TYR B 1 83 ? 10.844 0.491 10.992 1 96.75 83 TYR B CA 1
ATOM 1823 C C . TYR B 1 83 ? 11.281 -0.859 11.547 1 96.75 83 TYR B C 1
ATOM 1825 O O . TYR B 1 83 ? 12.094 -1.552 10.938 1 96.75 83 TYR B O 1
ATOM 1833 N N . ASP B 1 84 ? 10.734 -1.189 12.664 1 96.19 84 ASP B N 1
ATOM 1834 C CA . ASP B 1 84 ? 11.055 -2.494 13.234 1 96.19 84 ASP B CA 1
ATOM 1835 C C . ASP B 1 84 ? 10.711 -3.619 12.258 1 96.19 84 ASP B C 1
ATOM 1837 O O . ASP B 1 84 ? 11.5 -4.551 12.07 1 96.19 84 ASP B O 1
ATOM 1841 N N . LYS B 1 85 ? 9.586 -3.543 11.711 1 94.56 85 LYS B N 1
ATOM 1842 C CA . LYS B 1 85 ? 9.148 -4.523 10.727 1 94.56 85 LYS B CA 1
ATOM 1843 C C . LYS B 1 85 ? 10.125 -4.598 9.555 1 94.56 85 LYS B C 1
ATOM 1845 O O . LYS B 1 85 ? 10.539 -5.684 9.148 1 94.56 85 LYS B O 1
ATOM 1850 N N . LEU B 1 86 ? 10.516 -3.471 8.992 1 96.06 86 LEU B N 1
ATOM 1851 C CA . LEU B 1 86 ? 11.391 -3.428 7.824 1 96.06 86 LEU B CA 1
ATOM 1852 C C . LEU B 1 86 ? 12.773 -3.973 8.164 1 96.06 86 LEU B C 1
ATOM 1854 O O . LEU B 1 86 ? 13.375 -4.691 7.359 1 96.06 86 LEU B O 1
ATOM 1858 N N . LEU B 1 87 ? 13.266 -3.652 9.297 1 94.56 87 LEU B N 1
ATOM 1859 C CA . LEU B 1 87 ? 14.57 -4.141 9.719 1 94.56 87 LEU B CA 1
ATOM 1860 C C . LEU B 1 87 ? 14.555 -5.652 9.906 1 94.56 87 LEU B C 1
ATOM 1862 O O . LEU B 1 87 ? 15.516 -6.34 9.547 1 94.56 87 LEU B O 1
ATOM 1866 N N . ARG B 1 88 ? 13.508 -6.145 10.477 1 93.94 88 ARG B N 1
ATOM 1867 C CA . ARG B 1 88 ? 13.375 -7.59 10.609 1 93.94 88 ARG B CA 1
ATOM 1868 C C . ARG B 1 88 ? 13.32 -8.266 9.242 1 93.94 88 ARG B C 1
ATOM 1870 O O . ARG B 1 88 ? 13.969 -9.297 9.031 1 93.94 88 ARG B O 1
ATOM 1877 N N . LEU B 1 89 ? 12.578 -7.715 8.398 1 93 89 LEU B N 1
ATOM 1878 C CA . LEU B 1 89 ? 12.484 -8.25 7.051 1 93 89 LEU B CA 1
ATOM 1879 C C . LEU B 1 89 ? 13.852 -8.234 6.363 1 93 89 LEU B C 1
ATOM 1881 O O . LEU B 1 89 ? 14.203 -9.18 5.652 1 93 89 LEU B O 1
ATOM 1885 N N . GLU B 1 90 ? 14.484 -7.137 6.512 1 92.44 90 GLU B N 1
ATOM 1886 C CA . GLU B 1 90 ? 15.82 -7.031 5.938 1 92.44 90 GLU B CA 1
ATOM 1887 C C . GLU B 1 90 ? 16.719 -8.18 6.406 1 92.44 90 GLU B C 1
ATOM 1889 O O . GLU B 1 90 ? 17.422 -8.797 5.602 1 92.44 90 GLU B O 1
ATOM 1894 N N . GLN B 1 91 ? 16.703 -8.469 7.664 1 90.19 91 GLN B N 1
ATOM 1895 C CA . GLN B 1 91 ? 17.5 -9.555 8.227 1 90.19 91 GLN B CA 1
ATOM 1896 C C . GLN B 1 91 ? 17.125 -10.898 7.594 1 90.19 91 GLN B C 1
ATOM 1898 O O . GLN B 1 91 ? 18 -11.688 7.25 1 90.19 91 GLN B O 1
ATOM 1903 N N . VAL B 1 92 ? 15.867 -11.109 7.488 1 88.75 92 VAL B N 1
ATOM 1904 C CA . VAL B 1 92 ? 15.383 -12.359 6.918 1 88.75 92 VAL B CA 1
ATOM 1905 C C . VAL B 1 92 ? 15.828 -12.477 5.465 1 88.75 92 VAL B C 1
ATOM 1907 O O . VAL B 1 92 ? 16.328 -13.531 5.043 1 88.75 92 VAL B O 1
ATOM 1910 N N . GLU B 1 93 ? 15.727 -11.43 4.699 1 88 93 GLU B N 1
ATOM 1911 C CA . GLU B 1 93 ? 16.062 -11.445 3.281 1 88 93 GLU B CA 1
ATOM 1912 C C . GLU B 1 93 ? 17.562 -11.578 3.074 1 88 93 GLU B C 1
ATOM 1914 O O . GLU B 1 93 ? 18.016 -12.234 2.131 1 88 93 GLU B O 1
ATOM 1919 N N . TYR B 1 94 ? 18.25 -10.969 3.914 1 84.19 94 TYR B N 1
ATOM 1920 C CA . TYR B 1 94 ? 19.703 -11.102 3.836 1 84.19 94 TYR B CA 1
ATOM 1921 C C . TYR B 1 94 ? 20.125 -12.547 4.062 1 84.19 94 TYR B C 1
ATOM 1923 O O . TYR B 1 94 ? 21.062 -13.031 3.41 1 84.19 94 TYR B O 1
ATOM 1931 N N . ALA B 1 95 ? 19.531 -13.125 4.957 1 81.69 95 ALA B N 1
ATOM 1932 C CA . ALA B 1 95 ? 19.859 -14.523 5.246 1 81.69 95 ALA B CA 1
ATOM 1933 C C . ALA B 1 95 ? 19.562 -15.414 4.047 1 81.69 95 ALA B C 1
ATOM 1935 O O . ALA B 1 95 ? 20.25 -16.406 3.818 1 81.69 95 ALA B O 1
ATOM 1936 N N . LYS B 1 96 ? 18.578 -15.062 3.295 1 78.88 96 LYS B N 1
ATOM 1937 C CA . LYS B 1 96 ? 18.188 -15.828 2.117 1 78.88 96 LYS B CA 1
ATOM 1938 C C . LYS B 1 96 ? 19.188 -15.625 0.976 1 78.88 96 LYS B C 1
ATOM 1940 O O . LYS B 1 96 ? 19.391 -16.516 0.16 1 78.88 96 LYS B O 1
ATOM 1945 N N . SER B 1 97 ? 19.578 -14.422 0.695 1 68.62 97 SER B N 1
ATOM 1946 C CA . SER B 1 97 ? 20.422 -14.086 -0.448 1 68.62 97 SER B CA 1
ATOM 1947 C C . SER B 1 97 ? 21.875 -14.422 -0.176 1 68.62 97 SER B C 1
ATOM 1949 O O . SER B 1 97 ? 22.719 -14.359 -1.08 1 68.62 97 SER B O 1
ATOM 1951 N N . ASN B 1 98 ? 22.219 -15.078 0.754 1 63.28 98 ASN B N 1
ATOM 1952 C CA . ASN B 1 98 ? 23.594 -15.359 1.126 1 63.28 98 ASN B CA 1
ATOM 1953 C C .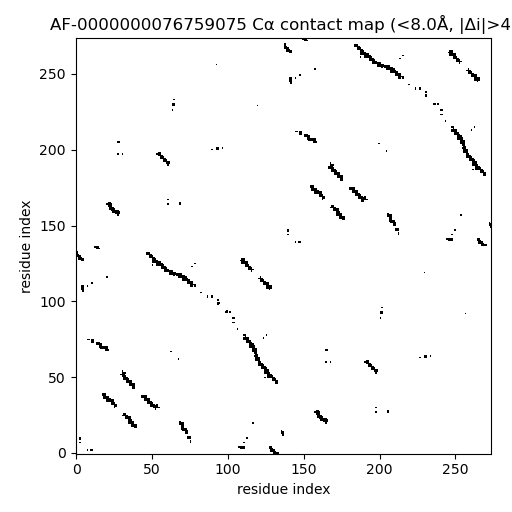 ASN B 1 98 ? 24.453 -14.102 1.091 1 63.28 98 ASN B C 1
ATOM 1955 O O . ASN B 1 98 ? 25.656 -14.172 0.834 1 63.28 98 ASN B O 1
ATOM 1959 N N . SER B 1 99 ? 23.75 -13.055 0.897 1 58.16 99 SER B N 1
ATOM 1960 C CA . SER B 1 99 ? 24.531 -11.828 0.891 1 58.16 99 SER B CA 1
ATOM 1961 C C . SER B 1 99 ? 25.109 -11.531 2.273 1 58.16 99 SER B C 1
ATOM 1963 O O . SER B 1 99 ? 24.422 -11.703 3.283 1 58.16 99 SER B O 1
ATOM 1965 N N . ILE B 1 100 ? 26.328 -11.695 2.424 1 56.88 100 ILE B N 1
ATOM 1966 C CA . ILE B 1 100 ? 27.094 -11.422 3.633 1 56.88 100 ILE B CA 1
ATOM 1967 C C . ILE B 1 100 ? 26.625 -10.109 4.254 1 56.88 100 ILE B C 1
ATOM 1969 O O . ILE B 1 100 ? 25.844 -9.375 3.654 1 56.88 100 ILE B O 1
ATOM 1973 N N . ASP B 1 101 ? 27.625 -9.336 4.941 1 56.59 101 ASP B N 1
ATOM 1974 C CA . ASP B 1 101 ? 27.734 -8.266 5.934 1 56.59 101 ASP B CA 1
ATOM 1975 C C . ASP B 1 101 ? 27.141 -6.965 5.402 1 56.59 101 ASP B C 1
ATOM 1977 O O . ASP B 1 101 ? 27.844 -6.148 4.812 1 56.59 101 ASP B O 1
ATOM 1981 N N . ARG B 1 102 ? 25.828 -7.004 5.129 1 67.62 102 ARG B N 1
ATOM 1982 C CA . ARG B 1 102 ? 25.406 -5.66 4.746 1 67.62 102 ARG B CA 1
ATOM 1983 C C . ARG B 1 102 ? 24.938 -4.867 5.961 1 67.62 102 ARG B C 1
ATOM 1985 O O . ARG B 1 102 ? 24.391 -5.434 6.906 1 67.62 102 ARG B O 1
ATOM 1992 N N . SER B 1 103 ? 25.484 -3.676 6.012 1 77.38 103 SER B N 1
ATOM 1993 C CA . SER B 1 103 ? 25.016 -2.736 7.023 1 77.38 103 SER B CA 1
ATOM 1994 C C . SER B 1 103 ? 23.5 -2.549 6.938 1 77.38 103 SER B C 1
ATOM 1996 O O . SER B 1 103 ? 22.922 -2.553 5.844 1 77.38 103 SER B O 1
ATOM 1998 N N . PRO B 1 104 ? 22.844 -2.551 8.125 1 82.75 104 PRO B N 1
ATOM 1999 C CA . PRO B 1 104 ? 21.406 -2.307 8.141 1 82.75 104 PRO B CA 1
ATOM 2000 C C . PRO B 1 104 ? 21.016 -1.039 7.383 1 82.75 104 PRO B C 1
ATOM 2002 O O . PRO B 1 104 ? 21.797 -0.097 7.301 1 82.75 104 PRO B O 1
ATOM 2005 N N . MET B 1 105 ? 19.859 -1.165 6.836 1 88.06 105 MET B N 1
ATOM 2006 C CA . MET B 1 105 ? 19.344 -0 6.125 1 88.06 105 MET B CA 1
ATOM 2007 C C . MET B 1 105 ? 19.312 1.224 7.035 1 88.06 105 MET B C 1
ATOM 2009 O O . MET B 1 105 ? 18.984 1.118 8.211 1 88.06 105 MET B O 1
ATOM 2013 N N . ASN B 1 106 ? 19.656 2.371 6.445 1 91 106 ASN B N 1
ATOM 2014 C CA . ASN B 1 106 ? 19.625 3.648 7.148 1 91 106 ASN B CA 1
ATOM 2015 C C . ASN B 1 106 ? 18.266 4.332 6.992 1 91 106 ASN B C 1
ATOM 2017 O O . ASN B 1 106 ? 17.938 4.824 5.91 1 91 106 ASN B O 1
ATOM 2021 N N . LEU B 1 107 ? 17.609 4.391 8.141 1 95.62 107 LEU B N 1
ATOM 2022 C CA . LEU B 1 107 ? 16.234 4.891 8.086 1 95.62 107 LEU B CA 1
ATOM 2023 C C . LEU B 1 107 ? 16.172 6.34 8.555 1 95.62 107 LEU B C 1
ATOM 2025 O O . LEU B 1 107 ? 15.094 6.934 8.594 1 95.62 107 LEU B O 1
ATOM 2029 N N . LEU B 1 108 ? 17.234 6.98 8.789 1 93.19 108 LEU B N 1
ATOM 2030 C CA . LEU B 1 108 ? 17.297 8.297 9.414 1 93.19 108 LEU B CA 1
ATOM 2031 C C . LEU B 1 108 ? 16.719 9.367 8.492 1 93.19 108 LEU B C 1
ATOM 2033 O O . LEU B 1 108 ? 16.156 10.359 8.961 1 93.19 108 LEU B O 1
ATOM 2037 N N . GLU B 1 109 ? 16.844 9.141 7.258 1 95.88 109 GLU B N 1
ATOM 2038 C CA . GLU B 1 109 ? 16.438 10.188 6.324 1 95.88 109 GLU B CA 1
ATOM 2039 C C . GLU B 1 109 ? 15.008 9.977 5.852 1 95.88 109 GLU B C 1
ATOM 2041 O O . GLU B 1 109 ? 14.516 10.719 4.996 1 95.88 109 GLU B O 1
ATOM 2046 N N . PHE B 1 110 ? 14.398 9.016 6.402 1 98.12 110 PHE B N 1
ATOM 2047 C CA . PHE B 1 110 ? 13.031 8.742 5.973 1 98.12 110 PHE B CA 1
ATOM 2048 C C . PHE B 1 110 ? 12.031 9.328 6.961 1 98.12 110 PHE B C 1
ATOM 2050 O O . PHE B 1 110 ? 12.312 9.422 8.156 1 98.12 110 PHE B O 1
ATOM 2057 N N . ILE B 1 111 ? 10.906 9.727 6.441 1 98.06 111 ILE B N 1
ATOM 2058 C CA . ILE B 1 111 ? 9.789 10.211 7.246 1 98.06 111 ILE B CA 1
ATOM 2059 C C . ILE B 1 111 ? 8.547 9.352 6.984 1 98.06 111 ILE B C 1
ATOM 2061 O O . ILE B 1 111 ? 8.453 8.703 5.941 1 98.06 111 ILE B O 1
ATOM 2065 N N . GLY B 1 112 ? 7.715 9.297 7.945 1 98.44 112 GLY B N 1
ATOM 2066 C CA . GLY B 1 112 ? 6.434 8.617 7.809 1 98.44 112 GLY B CA 1
ATOM 2067 C C . GLY B 1 112 ? 5.258 9.57 7.73 1 98.44 112 GLY B C 1
ATOM 2068 O O . GLY B 1 112 ? 5.117 10.461 8.57 1 98.44 112 GLY B O 1
ATOM 2069 N N . VAL B 1 113 ? 4.434 9.414 6.73 1 98 113 VAL B N 1
ATOM 2070 C CA . VAL B 1 113 ? 3.236 10.227 6.547 1 98 113 VAL B CA 1
ATOM 2071 C C . VAL B 1 113 ? 1.992 9.344 6.629 1 98 113 VAL B C 1
ATOM 2073 O O . VAL B 1 113 ? 1.938 8.281 6.008 1 98 113 VAL B O 1
ATOM 2076 N N . GLU B 1 114 ? 1.092 9.789 7.41 1 97.62 114 GLU B N 1
ATOM 2077 C CA . GLU B 1 114 ? -0.18 9.086 7.531 1 97.62 114 GLU B CA 1
ATOM 2078 C C . GLU B 1 114 ? -1.347 9.969 7.105 1 97.62 114 GLU B C 1
ATOM 2080 O O . GLU B 1 114 ? -1.493 11.094 7.594 1 97.62 114 GLU B O 1
ATOM 2085 N N . ILE B 1 115 ? -2.158 9.469 6.23 1 96.12 115 ILE B N 1
ATOM 2086 C CA . ILE B 1 115 ? -3.365 10.148 5.773 1 96.12 115 ILE B CA 1
ATOM 2087 C C . ILE B 1 115 ? -4.598 9.383 6.246 1 96.12 115 ILE B C 1
ATOM 2089 O O . ILE B 1 115 ? -4.711 8.172 6.023 1 96.12 115 ILE B O 1
ATOM 2093 N N . TRP B 1 116 ? -5.504 10.133 6.809 1 95.19 116 TRP B N 1
ATOM 2094 C CA . TRP B 1 116 ? -6.711 9.539 7.375 1 95.19 116 TRP B CA 1
ATOM 2095 C C . TRP B 1 116 ? -7.949 9.969 6.594 1 95.19 116 TRP B C 1
ATOM 2097 O O . TRP B 1 116 ? -8.141 11.156 6.324 1 95.19 116 TRP B O 1
ATOM 2107 N N . LEU B 1 117 ? -8.758 8.977 6.328 1 95.5 117 LEU B N 1
ATOM 2108 C CA . LEU B 1 117 ? -10.008 9.266 5.625 1 95.5 117 LEU B CA 1
ATOM 2109 C C . LEU B 1 117 ? -11.195 9.203 6.578 1 95.5 117 LEU B C 1
ATOM 2111 O O . LEU B 1 117 ? -11.125 8.547 7.621 1 95.5 117 LEU B O 1
ATOM 2115 N N . ASN B 1 118 ? -12.312 9.828 6.172 1 93.88 118 ASN B N 1
ATOM 2116 C CA . ASN B 1 118 ? -13.516 9.82 7.008 1 93.88 118 ASN B CA 1
ATOM 2117 C C . ASN B 1 118 ? -14.195 8.453 6.996 1 93.88 118 ASN B C 1
ATOM 2119 O O . ASN B 1 118 ? -15.156 8.227 7.73 1 93.88 118 ASN B O 1
ATOM 2123 N N . SER B 1 119 ? -13.719 7.551 6.238 1 93.12 119 SER B N 1
ATOM 2124 C CA . SER B 1 119 ? -14.172 6.164 6.277 1 93.12 119 SER B CA 1
ATOM 2125 C C . SER B 1 119 ? -13.516 5.402 7.426 1 93.12 119 SER B C 1
ATOM 2127 O O . SER B 1 119 ? -13.93 4.285 7.75 1 93.12 119 SER B O 1
ATOM 2129 N N . GLY B 1 120 ? -12.508 5.953 8.023 1 93.62 120 GLY B N 1
ATOM 2130 C CA . GLY B 1 120 ? -11.711 5.262 9.016 1 93.62 120 GLY B CA 1
ATOM 2131 C C . GLY B 1 120 ? -10.469 4.605 8.438 1 93.62 120 GLY B C 1
ATOM 2132 O O . GLY B 1 120 ? -9.625 4.094 9.18 1 93.62 120 GLY B O 1
ATOM 2133 N N . ASP B 1 121 ? -10.359 4.641 7.156 1 95.56 121 ASP B N 1
ATOM 2134 C CA . ASP B 1 121 ? -9.203 4.059 6.48 1 95.56 121 ASP B CA 1
ATOM 2135 C C . ASP B 1 121 ? -7.984 4.969 6.594 1 95.56 121 ASP B C 1
ATOM 2137 O O . ASP B 1 121 ? -8.125 6.18 6.785 1 95.56 121 ASP B O 1
ATOM 2141 N N . LYS B 1 122 ? -6.805 4.352 6.461 1 96.75 122 LYS B N 1
ATOM 2142 C CA . LYS B 1 122 ? -5.547 5.086 6.57 1 96.75 122 LYS B CA 1
ATOM 2143 C C . LYS B 1 122 ? -4.57 4.672 5.473 1 96.75 122 LYS B C 1
ATOM 2145 O O . LYS B 1 122 ? -4.48 3.492 5.129 1 96.75 122 LYS B O 1
ATOM 2150 N N . LEU B 1 123 ? -3.928 5.629 4.957 1 97.81 123 LEU B N 1
ATOM 2151 C CA . LEU B 1 123 ? -2.762 5.43 4.102 1 97.81 123 LEU B CA 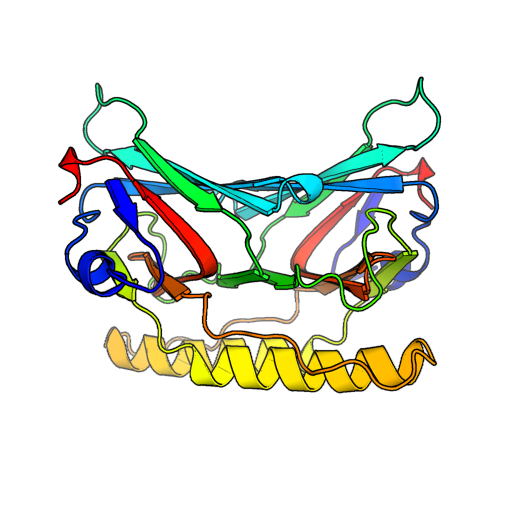1
ATOM 2152 C C . LEU B 1 123 ? -1.479 5.809 4.832 1 97.81 123 LEU B C 1
ATOM 2154 O O . LEU B 1 123 ? -1.387 6.895 5.41 1 97.81 123 LEU B O 1
ATOM 2158 N N . LYS B 1 124 ? -0.542 4.938 4.84 1 98.5 124 LYS B N 1
ATOM 2159 C CA . LYS B 1 124 ? 0.766 5.188 5.438 1 98.5 124 LYS B CA 1
ATOM 2160 C C . LYS B 1 124 ? 1.878 5.062 4.402 1 98.5 124 LYS B C 1
ATOM 2162 O O . LYS B 1 124 ? 1.928 4.086 3.652 1 98.5 124 LYS B O 1
ATOM 2167 N N . VAL B 1 125 ? 2.734 6.027 4.398 1 98.62 125 VAL B N 1
ATOM 2168 C CA . VAL B 1 125 ? 3.844 6.02 3.449 1 98.62 125 VAL B CA 1
ATOM 2169 C C . VAL B 1 125 ? 5.141 6.391 4.164 1 98.62 125 VAL B C 1
ATOM 2171 O O . VAL B 1 125 ? 5.18 7.355 4.93 1 98.62 125 VAL B O 1
ATOM 2174 N N . ILE B 1 126 ? 6.16 5.633 3.943 1 98.75 126 ILE B N 1
ATOM 2175 C CA . ILE B 1 126 ? 7.52 5.98 4.352 1 98.75 126 ILE B CA 1
ATOM 2176 C C . ILE B 1 126 ? 8.32 6.441 3.135 1 98.75 126 ILE B C 1
ATOM 2178 O O . ILE B 1 126 ? 8.461 5.699 2.16 1 98.75 126 ILE B O 1
ATOM 2182 N N . CYS B 1 127 ? 8.859 7.637 3.242 1 98.62 127 CYS B N 1
ATOM 2183 C CA . CYS B 1 127 ? 9.57 8.211 2.105 1 98.62 127 CYS B CA 1
ATOM 2184 C C . CYS B 1 127 ? 10.641 9.195 2.57 1 98.62 127 CYS B C 1
ATOM 2186 O O . CYS B 1 127 ? 10.742 9.484 3.764 1 98.62 127 CYS B O 1
ATOM 2188 N N . LYS B 1 128 ? 11.391 9.711 1.584 1 98.38 128 LYS B N 1
ATOM 2189 C CA . LYS B 1 128 ? 12.383 10.727 1.929 1 98.38 128 LYS B CA 1
ATOM 2190 C C . LYS B 1 128 ? 11.828 12.133 1.72 1 98.38 128 LYS B C 1
ATOM 2192 O O . LYS B 1 128 ? 12.156 13.055 2.467 1 98.38 128 LYS B O 1
ATOM 2197 N N . ILE B 1 129 ? 11.008 12.203 0.701 1 98.19 129 ILE B N 1
ATOM 2198 C CA . ILE B 1 129 ? 10.492 13.523 0.348 1 98.19 129 ILE B CA 1
ATOM 2199 C C . ILE B 1 129 ? 8.977 13.461 0.175 1 98.19 129 ILE B C 1
ATOM 2201 O O . ILE B 1 129 ? 8.461 12.547 -0.472 1 98.19 129 ILE B O 1
ATOM 2205 N N . PHE B 1 130 ? 8.281 14.391 0.803 1 97.69 130 PHE B N 1
ATOM 2206 C CA . PHE B 1 130 ? 6.852 14.617 0.629 1 97.69 130 PHE B CA 1
ATOM 2207 C C . PHE B 1 130 ? 6.594 16.016 0.059 1 97.69 130 PHE B C 1
ATOM 2209 O O . PHE B 1 130 ? 7.012 17.016 0.641 1 97.69 130 PHE B O 1
ATOM 2216 N N . GLU B 1 131 ? 5.934 15.992 -1.161 1 95.56 131 GLU B N 1
ATOM 2217 C CA . GLU B 1 131 ? 5.688 17.266 -1.846 1 95.56 131 GLU B CA 1
ATOM 2218 C C . GLU B 1 131 ? 4.191 17.547 -1.951 1 95.56 131 GLU B C 1
ATOM 2220 O O . GLU B 1 131 ? 3.402 16.656 -2.266 1 95.56 131 GLU B O 1
ATOM 2225 N N . PHE B 1 132 ? 3.859 18.781 -1.699 1 89.06 132 PHE B N 1
ATOM 2226 C CA . PHE B 1 132 ? 2.482 19.234 -1.862 1 89.06 132 PHE B CA 1
ATOM 2227 C C . PHE B 1 132 ? 2.436 20.719 -2.215 1 89.06 132 PHE B C 1
ATOM 2229 O O . PHE B 1 132 ? 3.449 21.422 -2.129 1 89.06 132 PHE B O 1
ATOM 2236 N N . ASP B 1 133 ? 1.282 21.094 -2.664 1 82.94 133 ASP B N 1
ATOM 2237 C CA . ASP B 1 133 ? 1.14 22.484 -3.076 1 82.94 133 ASP B CA 1
ATOM 2238 C C . ASP B 1 133 ? 1.169 23.422 -1.868 1 82.94 133 ASP B C 1
ATOM 2240 O O . ASP B 1 133 ? 0.589 23.109 -0.824 1 82.94 133 ASP B O 1
ATOM 2244 N N . ASP B 1 134 ? 1.59 24.594 -2.107 1 77.19 134 ASP B N 1
ATOM 2245 C CA . ASP B 1 134 ? 1.801 25.562 -1.045 1 77.19 134 ASP B CA 1
ATOM 2246 C C . ASP B 1 134 ? 0.472 26.047 -0.464 1 77.19 134 ASP B C 1
ATOM 2248 O O . ASP B 1 134 ? 0.396 26.406 0.712 1 77.19 134 ASP B O 1
ATOM 2252 N N . PHE B 1 135 ? -0.469 26 -1.259 1 75.25 135 PHE B N 1
ATOM 2253 C CA . PHE B 1 135 ? -1.728 26.578 -0.791 1 75.25 135 PHE B CA 1
ATOM 2254 C C . PHE B 1 135 ? -2.402 25.641 0.211 1 75.25 135 PHE B C 1
ATOM 2256 O O . PHE B 1 135 ? -3.4 26.016 0.833 1 75.25 135 PHE B O 1
ATOM 2263 N N . LEU B 1 136 ? -1.746 24.562 0.429 1 75.44 136 LEU B N 1
ATOM 2264 C CA . LEU B 1 136 ? -2.33 23.609 1.363 1 75.44 136 LEU B CA 1
ATOM 2265 C C . LEU B 1 136 ? -1.872 23.891 2.789 1 75.44 136 LEU B C 1
ATOM 2267 O O . LEU B 1 136 ? -2.289 23.219 3.729 1 75.44 136 LEU B O 1
ATOM 2271 N N . ILE B 1 137 ? -0.952 24.75 2.965 1 70.25 137 ILE B N 1
ATOM 2272 C CA . ILE B 1 137 ? -0.524 25.156 4.297 1 70.25 137 ILE B CA 1
ATOM 2273 C C . ILE B 1 137 ? -1.084 26.547 4.613 1 70.25 137 ILE B C 1
ATOM 2275 O O . ILE B 1 137 ? -1.261 27.359 3.717 1 70.25 137 ILE B O 1
#

Radius of gyration: 18.71 Å; Cα contacts (8 Å, |Δi|>4): 643; chains: 2; bounding box: 50×49×49 Å

Nearest PDB structures (foldseek):
  5v77-assembly1_B  TM=5.457E-01  e=1.938E-02  Neisseria gonorrhoeae
  8iex-assembly1_A  TM=5.254E-01  e=7.940E+00  Arabidopsis thaliana
  5v77-assembly1_B  TM=5.415E-01  e=2.296E-02  Neisseria gonorrhoeae
  6suf-assembly1_E  TM=2.541E-01  e=7.121E+00  Photorhabdus luminescens

Organism: NCBI:txid411473

Sequence (274 aa):
MIVDYRNSYLINHISLHDFEFKGIKHDYEKKYIELEIKKKSAETVPSSLSFQDVLYYEMTCCKFWGSGHHIICCNLMDTTNIYDKLLRLEQVEYAKSNSIDRSPMNLLEFIGVEIWLNSGDKLKVICKIFEFDDFLIMIVDYRNSYLINHISLHDFEFKGIKHDYEKKYIELEIKKKSAETVPSSLSFQDVLYYEMTCCKFWGSGHHIICCNLMDTTNIYDKLLRLEQVEYAKSNSIDRSPMNLLEFIGVEIWLNSGDKLKVICKIFEFDDFLI

Solvent-accessible surface area (backbone atoms only — not comparable to full-atom values): 13942 Å² total; per-residue (Å²): 74,82,32,34,57,92,51,43,74,57,42,62,54,43,60,45,60,63,25,30,54,44,31,40,38,35,35,53,85,72,21,31,36,38,37,40,35,36,48,72,62,80,89,53,68,74,49,58,41,36,33,35,59,35,40,32,37,37,34,49,49,68,36,73,69,35,88,57,43,36,27,61,42,41,34,63,40,85,47,62,70,59,50,53,50,50,52,53,48,45,53,57,50,34,65,70,65,68,51,71,93,65,78,75,84,81,65,79,55,44,40,31,41,31,38,33,29,60,5,63,25,38,40,39,39,31,18,36,34,43,36,36,59,59,84,35,92,74,81,32,31,59,90,50,43,74,58,42,62,55,42,60,44,60,64,25,28,54,44,30,41,39,35,36,53,84,73,20,31,37,38,38,40,35,36,48,71,64,81,90,54,69,74,48,56,41,36,33,35,58,36,39,34,39,37,35,49,49,68,36,74,69,35,90,55,45,35,27,62,43,39,34,62,41,85,47,63,69,59,50,53,50,52,53,52,49,46,53,55,50,34,66,70,66,69,50,71,93,65,77,76,84,81,62,78,55,44,40,32,41,32,38,32,30,60,5,62,24,41,38,38,39,31,20,36,33,44,36,36,59,60,83,35,92

Foldseek 3Di:
DKDWLVRVQCQQVFAQQQKFWDDWDADVVQRKIKTWIDGPPPPDDTWIKMFG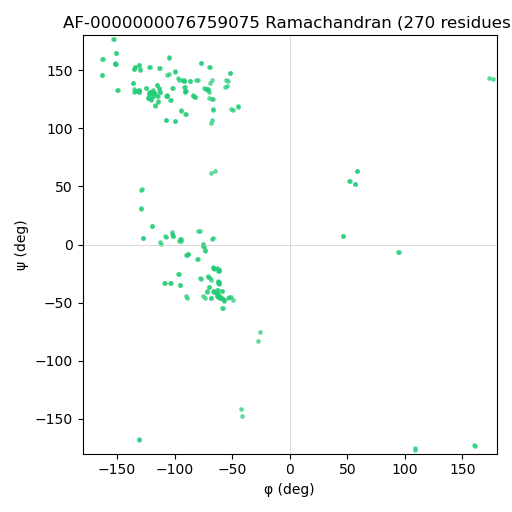AWDDKDKDDPLQPHDWGGWDGKDWDDCVVVVVVVQVVVVVVCVVVVPPDDDTDDLSTKTKMWIAIPSRMIMIIIGNMIDTDPVRD/DKDWLVRQQCQQVFAQQQKFWDDWDADVVQRKIKTWIDGPDPPDDTWIKMFGAWDDKDKDDPLQPHDWGGWDGKDWDDCVVVVVVVQVVVVVVCVVVVPPDDDTDDLSTKTKMWIAIPSRMIMIIIGNMIDTDPVRD